Protein AF-A0A4Q6B9T1-F1 (afdb_monomer_lite)

pLDDT: mean 92.71, std 8.75, range [43.38, 98.69]

Structure (mmCIF, N/CA/C/O backbone):
data_AF-A0A4Q6B9T1-F1
#
_entry.id   AF-A0A4Q6B9T1-F1
#
loop_
_atom_site.group_PDB
_atom_site.id
_atom_site.type_symbol
_atom_site.label_atom_id
_atom_site.label_alt_id
_atom_site.label_comp_id
_atom_site.label_asym_id
_atom_site.label_entity_id
_atom_site.label_seq_id
_atom_site.pdbx_PDB_ins_code
_atom_site.Cartn_x
_atom_site.Cartn_y
_atom_site.Cartn_z
_atom_site.occupancy
_atom_site.B_iso_or_equiv
_atom_site.auth_seq_id
_atom_site.auth_comp_id
_atom_site.auth_asym_id
_atom_site.auth_atom_id
_atom_site.pdbx_PDB_model_num
ATOM 1 N N . MET A 1 1 ? -6.810 5.409 -13.707 1.00 95.19 1 MET A N 1
ATOM 2 C CA . MET A 1 1 ? -7.156 4.008 -13.389 1.00 95.19 1 MET A CA 1
ATOM 3 C C . MET A 1 1 ? -6.758 3.738 -11.951 1.00 95.19 1 MET A C 1
ATOM 5 O O . MET A 1 1 ? -5.733 4.261 -11.538 1.00 95.19 1 MET A O 1
ATOM 9 N N . ILE A 1 2 ? -7.561 2.986 -11.200 1.00 97.81 2 ILE A N 1
ATOM 10 C CA . ILE A 1 2 ? -7.230 2.556 -9.835 1.00 97.81 2 ILE A CA 1
ATOM 11 C C . ILE A 1 2 ? -7.223 1.029 -9.834 1.00 97.81 2 ILE A C 1
ATOM 13 O O . ILE A 1 2 ? -8.210 0.431 -10.259 1.00 97.81 2 ILE A O 1
ATOM 17 N N . LEU A 1 3 ? -6.132 0.432 -9.367 1.00 97.62 3 LEU A N 1
ATOM 18 C CA . LEU A 1 3 ? -6.015 -0.986 -9.058 1.00 97.62 3 LEU A CA 1
ATOM 19 C C . LEU A 1 3 ? -6.160 -1.158 -7.543 1.00 97.62 3 LEU A C 1
ATOM 21 O O . LEU A 1 3 ? -5.392 -0.583 -6.776 1.00 97.62 3 LEU A O 1
ATOM 25 N N . ILE A 1 4 ? -7.181 -1.897 -7.115 1.00 96.81 4 ILE A N 1
ATOM 26 C CA . ILE A 1 4 ? -7.399 -2.223 -5.702 1.00 96.81 4 ILE A CA 1
ATOM 27 C C . ILE A 1 4 ? -6.887 -3.641 -5.476 1.00 96.81 4 ILE A C 1
ATOM 29 O O . ILE A 1 4 ? -7.340 -4.576 -6.134 1.00 96.81 4 ILE A O 1
ATOM 33 N N . GLU A 1 5 ? -5.949 -3.782 -4.550 1.00 96.44 5 GLU A N 1
ATOM 34 C CA . GLU A 1 5 ? -5.175 -4.994 -4.306 1.00 96.44 5 GLU A CA 1
ATOM 35 C C . GLU A 1 5 ? -5.561 -5.548 -2.932 1.00 96.44 5 GLU A C 1
ATOM 37 O O . GLU A 1 5 ? -5.164 -5.015 -1.897 1.00 96.44 5 GLU A O 1
ATOM 42 N N . TYR A 1 6 ? -6.381 -6.599 -2.912 1.00 94.50 6 TYR A N 1
ATOM 43 C CA . TYR A 1 6 ? -6.726 -7.310 -1.681 1.00 94.50 6 TYR A CA 1
ATOM 44 C C . TYR A 1 6 ? -5.806 -8.514 -1.529 1.00 94.50 6 TYR A C 1
ATOM 46 O O . TYR A 1 6 ? -5.916 -9.469 -2.301 1.00 94.50 6 TYR A O 1
ATOM 54 N N . ASN A 1 7 ? -4.906 -8.477 -0.548 1.00 94.38 7 ASN A N 1
ATOM 55 C CA . ASN A 1 7 ? -3.970 -9.575 -0.353 1.00 94.38 7 ASN A CA 1
ATOM 56 C C . ASN A 1 7 ? -4.685 -10.856 0.094 1.00 94.38 7 ASN A C 1
ATOM 58 O O . ASN A 1 7 ? -5.571 -10.807 0.954 1.00 94.38 7 ASN A O 1
ATOM 62 N N . GLU A 1 8 ? -4.271 -11.986 -0.485 1.00 92.38 8 GLU A N 1
ATOM 63 C CA . GLU A 1 8 ? -4.737 -13.348 -0.168 1.00 92.38 8 GLU A CA 1
ATOM 64 C C . GLU A 1 8 ? -6.268 -13.502 -0.085 1.00 92.38 8 GLU A C 1
ATOM 66 O O . GLU A 1 8 ? -6.795 -14.355 0.636 1.00 92.38 8 GLU A O 1
ATOM 71 N N . LEU A 1 9 ? -7.005 -12.674 -0.832 1.00 90.25 9 LEU A N 1
ATOM 72 C CA . LEU A 1 9 ? -8.460 -12.703 -0.842 1.00 90.25 9 LEU A CA 1
ATOM 73 C C . LEU A 1 9 ? -8.948 -14.067 -1.340 1.00 90.25 9 LEU A C 1
ATOM 75 O O . LEU A 1 9 ? -8.735 -14.423 -2.493 1.00 90.25 9 LEU A O 1
ATOM 79 N N . CYS A 1 10 ? -9.653 -14.810 -0.488 1.00 89.94 10 CYS A N 1
ATOM 80 C CA . CYS A 1 10 ? -10.178 -16.132 -0.822 1.00 89.94 10 CYS A CA 1
ATOM 81 C C . CYS A 1 10 ? -11.480 -16.029 -1.650 1.00 89.94 10 CYS A C 1
ATOM 83 O O . CYS A 1 10 ? -12.522 -15.656 -1.089 1.00 89.94 10 CYS A O 1
ATOM 85 N N . PRO A 1 11 ? -11.492 -16.398 -2.952 1.00 89.56 11 PRO A N 1
ATOM 86 C CA . PRO A 1 11 ? -12.689 -16.253 -3.780 1.00 89.56 11 PRO A CA 1
ATOM 87 C C . PRO A 1 11 ? -13.906 -17.032 -3.247 1.00 89.56 11 PRO A C 1
ATOM 89 O O . PRO A 1 11 ? -14.972 -16.425 -3.144 1.00 89.56 11 PRO A O 1
ATOM 92 N N . PRO A 1 12 ? -13.791 -18.300 -2.790 1.00 92.38 12 PRO A N 1
ATOM 93 C CA . PRO A 1 12 ? -14.921 -19.017 -2.190 1.00 92.38 12 PRO A CA 1
ATOM 94 C C . PRO A 1 12 ? -15.568 -18.311 -0.987 1.00 92.38 12 PRO A C 1
ATOM 96 O O . PRO A 1 12 ? -16.794 -18.322 -0.854 1.00 92.38 12 PRO A O 1
ATOM 99 N N . LEU A 1 13 ? -14.776 -17.671 -0.114 1.00 92.38 13 LEU A N 1
ATOM 100 C CA . LEU A 1 13 ? -15.316 -16.909 1.020 1.00 92.38 13 LEU A CA 1
ATOM 101 C C . LEU A 1 13 ? -16.051 -15.654 0.550 1.00 92.38 13 LEU A C 1
ATOM 103 O O . LEU A 1 13 ? -17.137 -15.350 1.047 1.00 92.38 13 LEU A O 1
ATOM 107 N N . MET A 1 14 ? -15.495 -14.956 -0.441 1.00 92.69 14 MET A N 1
ATOM 108 C CA . MET A 1 14 ? -16.135 -13.790 -1.041 1.00 92.69 14 MET A CA 1
ATOM 109 C C . MET A 1 14 ? -17.486 -14.154 -1.675 1.00 92.69 14 MET A C 1
ATOM 111 O O . MET A 1 14 ? -18.477 -13.478 -1.396 1.00 92.69 14 MET A O 1
ATOM 115 N N . GLU A 1 15 ? -17.564 -15.241 -2.453 1.00 93.81 15 GLU A N 1
ATOM 116 C CA . GLU A 1 15 ? -18.831 -15.717 -3.034 1.00 93.81 15 GLU A CA 1
ATOM 117 C C . GLU A 1 15 ? -19.868 -16.018 -1.953 1.00 93.81 15 GLU A C 1
ATOM 119 O O . GLU A 1 15 ? -21.017 -15.579 -2.039 1.00 93.81 15 GLU A O 1
ATOM 124 N N . ARG A 1 16 ? -19.457 -16.726 -0.893 1.00 96.19 16 ARG A N 1
ATOM 125 C CA . ARG A 1 16 ? -20.333 -17.057 0.234 1.00 96.19 16 ARG A CA 1
ATOM 126 C C . ARG A 1 16 ? -20.896 -15.798 0.891 1.00 96.19 16 ARG A C 1
ATOM 128 O O . ARG A 1 16 ? -22.103 -15.719 1.116 1.00 96.19 16 ARG A O 1
ATOM 135 N N . PHE A 1 17 ? -20.058 -14.804 1.182 1.00 96.12 17 PHE A N 1
ATOM 136 C CA . PHE A 1 17 ? -20.502 -13.570 1.835 1.00 96.12 17 PHE A CA 1
ATOM 137 C C . PHE A 1 17 ? -21.333 -12.664 0.918 1.00 96.12 17 PHE A C 1
ATOM 139 O O . PHE A 1 17 ? -22.244 -11.981 1.396 1.00 96.12 17 PHE A O 1
ATOM 146 N N . ILE A 1 18 ? -21.088 -12.685 -0.395 1.00 97.00 18 ILE A N 1
ATOM 147 C CA . ILE A 1 18 ? -21.968 -12.054 -1.386 1.00 97.00 18 ILE A CA 1
ATOM 148 C C . ILE A 1 18 ? -23.341 -12.736 -1.375 1.00 97.00 18 ILE A C 1
ATOM 150 O O . ILE A 1 18 ? -24.362 -12.048 -1.263 1.00 97.00 18 ILE A O 1
ATOM 154 N N . ALA A 1 19 ? -23.381 -14.070 -1.445 1.00 97.25 19 ALA A N 1
ATOM 155 C CA . ALA A 1 19 ? -24.614 -14.858 -1.458 1.00 97.25 19 ALA A CA 1
ATOM 156 C C . ALA A 1 19 ? -25.456 -14.645 -0.189 1.00 97.25 19 ALA A C 1
ATOM 158 O O . ALA A 1 19 ? -26.670 -14.493 -0.284 1.00 97.25 19 ALA A O 1
ATOM 159 N N . GLN A 1 20 ? -24.808 -14.537 0.973 1.00 98.00 20 GLN A N 1
ATOM 160 C CA . GLN A 1 20 ? -25.446 -14.262 2.267 1.00 98.00 20 GLN A CA 1
ATOM 161 C C . GLN A 1 20 ? -25.877 -12.795 2.463 1.00 98.00 20 GLN A C 1
ATOM 163 O O . GLN A 1 20 ? -26.510 -12.469 3.463 1.00 98.00 20 GLN A O 1
ATOM 168 N N . GLY A 1 21 ? -25.544 -11.893 1.533 1.00 97.62 21 GLY A N 1
ATOM 169 C CA . GLY A 1 21 ? -25.930 -10.479 1.606 1.00 97.62 21 GLY A CA 1
ATOM 170 C C . GLY A 1 21 ? -25.043 -9.611 2.506 1.00 97.62 21 GLY A C 1
ATOM 171 O O . GLY A 1 21 ? -25.366 -8.448 2.733 1.00 97.62 21 GLY A O 1
ATOM 172 N N . HIS A 1 22 ? -23.907 -10.127 2.986 1.00 97.69 22 HIS A N 1
ATOM 173 C CA . HIS A 1 22 ? -22.973 -9.375 3.833 1.00 97.69 22 HIS A CA 1
ATOM 174 C C . HIS A 1 22 ? -22.119 -8.369 3.049 1.00 97.69 22 HIS A C 1
ATOM 176 O O . HIS A 1 22 ? -21.635 -7.397 3.624 1.00 97.69 22 HIS A O 1
ATOM 182 N N . LEU A 1 23 ? -21.953 -8.572 1.735 1.00 96.56 23 LEU A N 1
ATOM 183 C CA . LEU A 1 23 ? -21.127 -7.725 0.866 1.00 96.56 23 LEU A CA 1
ATOM 184 C C . LEU A 1 23 ? -21.938 -7.096 -0.289 1.00 96.56 23 LEU A C 1
ATOM 186 O O . LEU A 1 23 ? -21.657 -7.366 -1.460 1.00 96.56 23 LEU A O 1
ATOM 190 N N . PRO A 1 24 ? -22.934 -6.231 -0.008 1.00 96.94 24 PRO A N 1
ATOM 191 C CA . PRO A 1 24 ? -23.812 -5.670 -1.041 1.00 96.94 24 PRO A CA 1
ATOM 192 C C . PRO A 1 24 ? -23.060 -4.818 -2.078 1.00 96.94 24 PRO A C 1
ATOM 194 O O . PRO A 1 24 ? -23.413 -4.814 -3.255 1.00 96.94 24 PRO A O 1
ATOM 197 N N . ASN A 1 25 ? -21.981 -4.140 -1.672 1.00 97.00 25 ASN A N 1
ATOM 198 C CA . ASN A 1 25 ? -21.154 -3.361 -2.596 1.00 97.00 25 ASN A CA 1
ATOM 199 C C . ASN A 1 25 ? -20.339 -4.250 -3.545 1.00 97.00 25 ASN A C 1
ATOM 201 O O . ASN A 1 25 ? -20.263 -3.935 -4.729 1.00 97.00 25 ASN A O 1
ATOM 205 N N . PHE A 1 26 ? -19.785 -5.367 -3.061 1.00 95.62 26 PHE A N 1
ATOM 206 C CA . PHE A 1 26 ? -19.092 -6.328 -3.926 1.00 95.62 26 PHE A CA 1
ATOM 207 C C . PHE A 1 26 ? -20.061 -7.055 -4.853 1.00 95.62 26 PHE A C 1
ATOM 209 O O . PHE A 1 26 ? -19.724 -7.258 -6.012 1.00 95.62 26 PHE A O 1
ATOM 216 N N . ARG A 1 27 ? -21.275 -7.379 -4.383 1.00 97.44 27 ARG A N 1
ATOM 217 C CA . ARG A 1 27 ? -22.348 -7.902 -5.242 1.00 97.44 27 ARG A CA 1
ATOM 218 C C . ARG A 1 27 ? -22.591 -6.971 -6.429 1.00 97.44 27 ARG A C 1
ATOM 220 O O . ARG A 1 27 ? -22.437 -7.388 -7.571 1.00 97.44 27 ARG A O 1
ATOM 227 N N . ARG A 1 28 ? -22.880 -5.696 -6.144 1.00 97.69 28 ARG A N 1
ATOM 228 C CA . ARG A 1 28 ? -23.119 -4.681 -7.177 1.00 97.69 28 ARG A CA 1
ATOM 229 C C . ARG A 1 28 ? -21.917 -4.514 -8.103 1.00 97.69 28 ARG A C 1
ATOM 231 O O . ARG A 1 28 ? -22.093 -4.417 -9.310 1.00 97.69 28 ARG A O 1
ATOM 238 N N . PHE A 1 29 ? -20.704 -4.474 -7.548 1.00 95.12 29 PHE A N 1
ATOM 239 C CA . PHE A 1 29 ? -19.483 -4.341 -8.340 1.00 95.12 29 PHE A CA 1
ATOM 240 C C . PHE A 1 29 ? -19.305 -5.525 -9.296 1.00 95.12 29 PHE A C 1
ATOM 242 O O . PHE A 1 29 ? -19.087 -5.315 -10.485 1.00 95.12 29 PHE A O 1
ATOM 249 N N . ARG A 1 30 ? -19.479 -6.755 -8.804 1.00 94.50 30 ARG A N 1
ATOM 250 C CA . ARG A 1 30 ? -19.378 -7.989 -9.590 1.00 94.50 30 ARG A CA 1
ATOM 251 C C . ARG A 1 30 ? -20.403 -8.039 -10.722 1.00 94.50 30 ARG A C 1
ATOM 253 O O . ARG A 1 30 ? -20.033 -8.331 -11.849 1.00 94.50 30 ARG A O 1
ATOM 260 N N . GLU A 1 31 ? -21.666 -7.731 -10.432 1.00 96.31 31 GLU A N 1
ATOM 261 C CA . GLU A 1 31 ? -22.762 -7.733 -11.418 1.00 96.31 31 GLU A CA 1
ATOM 262 C C . GLU A 1 31 ? -22.546 -6.713 -12.551 1.00 96.31 31 GLU A C 1
ATOM 264 O O . GLU A 1 31 ? -23.120 -6.850 -13.628 1.00 96.31 31 GLU A O 1
ATOM 269 N N . GLN A 1 32 ? -21.706 -5.701 -12.318 1.00 97.44 32 GLN A N 1
ATOM 270 C CA . GLN A 1 32 ? -21.377 -4.639 -13.272 1.00 97.44 32 GLN A CA 1
ATOM 271 C C . GLN A 1 32 ? -19.977 -4.786 -13.887 1.00 97.44 32 GLN A C 1
ATOM 273 O O . GLN A 1 32 ? -19.531 -3.884 -14.595 1.00 97.44 32 GLN A O 1
ATOM 278 N N . SER A 1 33 ? -19.277 -5.890 -13.617 1.00 96.75 33 SER A N 1
ATOM 279 C CA . SER A 1 33 ? -17.884 -6.089 -14.020 1.00 96.75 33 SER A CA 1
ATOM 280 C C . SER A 1 33 ? -17.701 -7.349 -14.853 1.00 96.75 33 SER A C 1
ATOM 282 O O . SER A 1 33 ? -18.461 -8.310 -14.756 1.00 96.75 33 SER A O 1
ATOM 284 N N . GLN A 1 34 ? -16.628 -7.367 -15.638 1.00 97.00 34 GLN A N 1
ATOM 285 C CA . GLN A 1 34 ? -16.078 -8.622 -16.131 1.00 97.00 34 GLN A CA 1
ATOM 286 C C . GLN A 1 34 ? -15.318 -9.295 -14.989 1.00 97.00 34 GLN A C 1
ATOM 288 O O . GLN A 1 34 ? -14.528 -8.651 -14.298 1.00 97.00 34 GLN A O 1
ATOM 293 N N . VAL A 1 35 ? -15.585 -10.579 -14.781 1.00 93.50 35 VAL A N 1
ATOM 294 C CA . VAL A 1 35 ? -15.001 -11.362 -13.692 1.00 93.50 35 VAL A CA 1
ATOM 295 C C . VAL A 1 35 ? -14.170 -12.469 -14.307 1.00 93.50 35 VAL A C 1
ATOM 297 O O . VAL A 1 35 ? -14.671 -13.244 -15.119 1.00 93.50 35 VAL A O 1
ATOM 300 N N . TYR A 1 36 ? -12.911 -12.540 -13.897 1.00 92.88 36 TYR A N 1
ATOM 301 C CA . TYR A 1 36 ? -11.959 -13.524 -14.382 1.00 92.88 36 TYR A CA 1
ATOM 302 C C . TYR A 1 36 ? -11.378 -14.293 -13.202 1.00 92.88 36 TYR A C 1
ATOM 304 O O . TYR A 1 36 ? -11.184 -13.736 -12.122 1.00 92.88 36 TYR A O 1
ATOM 312 N N . VAL A 1 37 ? -11.101 -15.573 -13.428 1.00 88.69 37 VAL A N 1
ATOM 313 C CA . VAL A 1 37 ? -10.252 -16.378 -12.552 1.00 88.69 37 VAL A CA 1
ATOM 314 C C . VAL A 1 37 ? -8.912 -16.494 -13.255 1.00 88.69 37 VAL A C 1
ATOM 316 O O . VAL A 1 37 ? -8.852 -16.943 -14.398 1.00 88.69 37 VAL A O 1
ATOM 319 N N . THR A 1 38 ? -7.861 -16.042 -12.587 1.00 86.56 38 THR A N 1
ATOM 320 C CA . THR A 1 38 ? -6.485 -16.155 -13.063 1.00 86.56 38 THR A CA 1
ATOM 321 C C . THR A 1 38 ? -5.804 -17.325 -12.375 1.00 86.56 38 THR A C 1
ATOM 323 O O . THR A 1 38 ? -6.135 -17.672 -11.240 1.00 86.56 38 THR A O 1
ATOM 326 N N . GLU A 1 39 ? -4.832 -17.915 -13.053 1.00 83.88 39 GLU A N 1
ATOM 327 C CA . GLU A 1 39 ? -3.934 -18.897 -12.464 1.00 83.88 39 GLU A CA 1
ATOM 328 C C . GLU A 1 39 ? -2.604 -18.214 -12.144 1.00 83.88 39 GLU A C 1
ATOM 330 O O . GLU A 1 39 ? -2.061 -17.490 -12.975 1.00 83.88 39 GLU A O 1
ATOM 335 N N . ALA A 1 40 ? -2.099 -18.442 -10.935 1.00 81.88 40 ALA A N 1
ATOM 336 C CA . ALA A 1 40 ? -0.708 -18.170 -10.616 1.00 81.88 40 ALA A CA 1
ATOM 337 C C . ALA A 1 40 ? 0.139 -19.267 -11.273 1.00 81.88 40 ALA A C 1
ATOM 339 O O . ALA A 1 40 ? -0.097 -20.452 -11.023 1.00 81.88 40 ALA A O 1
ATOM 340 N N . ALA A 1 41 ? 1.088 -18.900 -12.134 1.00 85.50 41 ALA A N 1
ATOM 341 C CA . ALA A 1 41 ? 2.015 -19.870 -12.723 1.00 85.50 41 ALA A CA 1
ATOM 342 C C . ALA A 1 41 ? 2.936 -20.476 -11.648 1.00 85.50 41 ALA A C 1
ATOM 344 O O . ALA A 1 41 ? 3.427 -21.596 -11.793 1.00 85.50 41 ALA A O 1
ATOM 345 N N . GLU A 1 42 ? 3.110 -19.761 -10.536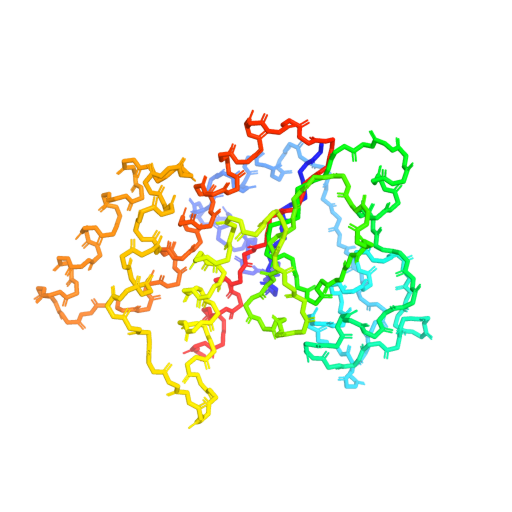 1.00 90.38 42 GLU A N 1
ATOM 346 C CA . GLU A 1 42 ? 3.870 -20.180 -9.374 1.00 90.38 42 GLU A CA 1
ATOM 347 C C . GLU A 1 42 ? 3.324 -21.487 -8.771 1.00 90.38 42 GLU A C 1
ATOM 349 O O . GLU A 1 42 ? 2.128 -21.806 -8.804 1.00 90.38 42 GLU A O 1
ATOM 354 N N . ARG A 1 43 ? 4.230 -22.285 -8.208 1.00 88.56 43 ARG A N 1
ATOM 355 C CA . ARG A 1 43 ? 3.946 -23.564 -7.545 1.00 88.56 43 ARG A CA 1
ATOM 356 C C . ARG A 1 43 ? 4.701 -23.608 -6.234 1.00 88.56 43 ARG A C 1
ATOM 358 O O . ARG A 1 43 ? 5.731 -22.957 -6.111 1.00 88.56 43 ARG A O 1
ATOM 365 N N . TYR A 1 44 ? 4.228 -24.411 -5.282 1.00 87.44 44 TYR A N 1
ATOM 366 C CA . TYR A 1 44 ? 4.992 -24.699 -4.067 1.00 87.44 44 TYR A CA 1
ATOM 367 C C . TYR A 1 44 ? 6.437 -25.115 -4.426 1.00 87.44 44 TYR A C 1
ATOM 369 O O . TYR A 1 44 ? 6.595 -25.980 -5.294 1.00 87.44 44 TYR A O 1
ATOM 377 N N . PRO A 1 45 ? 7.476 -24.537 -3.788 1.00 90.00 45 PRO A N 1
ATOM 378 C CA . PRO A 1 45 ? 7.437 -23.655 -2.612 1.00 90.00 45 PRO A CA 1
ATOM 379 C C . PRO A 1 45 ? 7.344 -22.141 -2.900 1.00 90.00 45 PRO A C 1
ATOM 381 O O . PRO A 1 45 ? 7.434 -21.361 -1.968 1.00 90.00 45 PRO A O 1
ATOM 384 N N . HIS A 1 46 ? 7.151 -21.715 -4.148 1.00 92.38 46 HIS A N 1
ATOM 385 C CA . HIS A 1 46 ? 7.147 -20.308 -4.585 1.00 92.38 46 HIS A CA 1
ATOM 386 C C . HIS A 1 46 ? 5.741 -19.687 -4.687 1.00 92.38 46 HIS A C 1
ATOM 388 O O . HIS A 1 46 ? 5.549 -18.661 -5.338 1.00 92.38 46 HIS A O 1
ATOM 394 N N . LEU A 1 47 ? 4.729 -20.319 -4.086 1.00 91.31 47 LEU A N 1
ATOM 395 C CA . LEU A 1 47 ? 3.347 -19.838 -4.120 1.00 91.31 47 LEU A CA 1
ATOM 396 C C . LEU A 1 47 ? 3.078 -18.908 -2.930 1.00 91.31 47 LEU A C 1
ATOM 398 O O . LEU A 1 47 ? 2.318 -19.255 -2.030 1.00 91.31 47 LEU A O 1
ATOM 402 N N . ASP A 1 48 ? 3.715 -17.738 -2.945 1.00 92.81 48 ASP A N 1
ATOM 403 C CA . ASP A 1 48 ? 3.618 -16.740 -1.879 1.00 92.81 48 ASP A CA 1
ATOM 404 C C . ASP A 1 48 ? 3.245 -15.348 -2.419 1.00 92.81 48 ASP A C 1
ATOM 406 O O . ASP A 1 48 ? 3.653 -14.972 -3.525 1.00 92.81 48 ASP A O 1
ATOM 410 N N . PRO A 1 49 ? 2.521 -14.523 -1.639 1.00 93.06 49 PRO A N 1
ATOM 411 C CA . PRO A 1 49 ? 2.036 -13.224 -2.104 1.00 93.06 49 PRO A CA 1
ATOM 412 C C . PRO A 1 49 ? 3.170 -12.257 -2.462 1.00 93.06 49 PRO A C 1
ATOM 414 O O . PRO A 1 49 ? 3.051 -11.499 -3.421 1.00 93.06 49 PRO A O 1
ATOM 417 N N . TRP A 1 50 ? 4.301 -12.293 -1.748 1.00 93.62 50 TRP A N 1
ATOM 418 C CA . TRP A 1 50 ? 5.447 -11.422 -2.045 1.00 93.62 50 TRP A CA 1
ATOM 419 C C . TRP A 1 50 ? 6.180 -11.784 -3.340 1.00 93.62 50 TRP A C 1
ATOM 421 O O . TRP A 1 50 ? 7.022 -11.000 -3.771 1.00 93.62 50 TRP A O 1
ATOM 431 N N . ILE A 1 51 ? 5.862 -12.937 -3.935 1.00 95.50 51 ILE A N 1
ATOM 4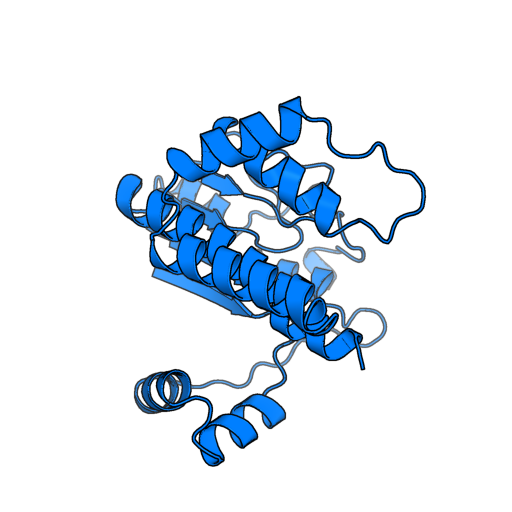32 C CA . ILE A 1 51 ? 6.299 -13.361 -5.267 1.00 95.50 51 ILE A CA 1
ATOM 433 C C . ILE A 1 51 ? 5.234 -12.934 -6.282 1.00 95.50 51 ILE A C 1
ATOM 435 O O . ILE A 1 51 ? 5.514 -12.166 -7.196 1.00 95.50 51 ILE A O 1
ATOM 439 N N . GLN A 1 52 ? 3.977 -13.323 -6.052 1.00 94.88 52 GLN A N 1
ATOM 440 C CA . GLN A 1 52 ? 2.864 -13.064 -6.972 1.00 94.88 52 GLN A CA 1
ATOM 441 C C . GLN A 1 52 ? 2.598 -11.573 -7.215 1.00 94.88 52 GLN A C 1
ATOM 443 O O . GLN A 1 52 ? 2.289 -11.178 -8.338 1.00 94.88 52 GLN A O 1
ATOM 448 N N . TRP A 1 53 ? 2.721 -10.717 -6.194 1.00 95.62 53 TRP A N 1
ATOM 449 C CA . TRP A 1 53 ? 2.555 -9.274 -6.390 1.00 95.62 53 TRP A CA 1
ATOM 450 C C . TRP A 1 53 ? 3.658 -8.688 -7.278 1.00 95.62 53 TRP A C 1
ATOM 452 O O . TRP A 1 53 ? 3.365 -7.819 -8.096 1.00 95.62 53 TRP A O 1
ATOM 462 N N . VAL A 1 54 ? 4.883 -9.228 -7.220 1.00 96.06 54 VAL A N 1
ATOM 463 C CA . VAL A 1 54 ? 5.960 -8.850 -8.148 1.00 96.06 54 VAL A CA 1
ATOM 464 C C . VAL A 1 54 ? 5.575 -9.236 -9.576 1.00 96.06 54 VAL A C 1
ATOM 466 O O . VAL A 1 54 ? 5.648 -8.380 -10.457 1.00 96.06 54 VAL A O 1
ATOM 469 N N . THR A 1 55 ? 5.079 -10.459 -9.800 1.00 95.69 55 THR A N 1
ATOM 470 C CA . THR A 1 55 ? 4.554 -10.914 -11.102 1.00 95.69 55 THR A CA 1
ATOM 471 C C . THR A 1 55 ? 3.474 -9.966 -11.632 1.00 95.69 55 THR A C 1
ATOM 473 O O . THR A 1 55 ? 3.554 -9.491 -12.767 1.00 95.69 55 THR A O 1
ATOM 476 N N . VAL A 1 56 ? 2.486 -9.615 -10.798 1.00 95.44 56 VAL A N 1
ATOM 477 C CA . VAL A 1 56 ? 1.374 -8.719 -11.168 1.00 95.44 56 VAL A CA 1
ATOM 478 C C . VAL A 1 56 ? 1.866 -7.323 -11.547 1.00 95.44 56 VAL A C 1
ATOM 480 O O . VAL A 1 56 ? 1.395 -6.744 -12.527 1.00 95.44 56 VAL A O 1
ATOM 483 N N . HIS A 1 57 ? 2.794 -6.755 -10.777 1.00 96.56 57 HIS A N 1
ATOM 484 C CA . HIS A 1 57 ? 3.250 -5.382 -10.987 1.00 96.56 57 HIS A CA 1
ATOM 485 C C . HIS A 1 57 ? 4.292 -5.263 -12.099 1.00 96.56 57 HIS A C 1
ATOM 487 O O . HIS A 1 57 ? 4.340 -4.223 -12.761 1.00 96.56 57 HIS A O 1
ATOM 493 N N . ALA A 1 58 ? 5.137 -6.281 -12.298 1.00 96.19 58 ALA A N 1
ATOM 494 C CA . ALA A 1 58 ? 6.210 -6.280 -13.299 1.00 96.19 58 ALA A CA 1
ATOM 495 C C . ALA A 1 58 ? 5.750 -6.836 -14.651 1.00 96.19 58 ALA A C 1
ATOM 497 O O . ALA A 1 58 ? 6.359 -6.537 -15.676 1.00 96.19 58 ALA A O 1
ATOM 498 N N . GLY A 1 59 ? 4.674 -7.629 -14.663 1.00 94.94 59 GLY A N 1
ATOM 499 C CA . GLY A 1 59 ? 4.145 -8.255 -15.872 1.00 94.94 59 GLY A CA 1
ATOM 500 C C . GLY A 1 59 ? 5.076 -9.316 -16.463 1.00 94.94 59 GLY A C 1
ATOM 501 O O . GLY A 1 59 ? 5.048 -9.537 -17.672 1.00 94.94 59 GLY A O 1
ATOM 502 N N . VAL A 1 60 ? 5.920 -9.933 -15.633 1.00 94.12 60 VAL A N 1
ATOM 503 C CA . VAL A 1 60 ? 6.828 -11.022 -16.014 1.00 94.12 60 VAL A CA 1
ATOM 504 C C . VAL A 1 60 ? 6.721 -12.156 -15.002 1.00 94.12 60 VAL A C 1
ATOM 506 O O . VAL A 1 60 ? 6.493 -11.893 -13.825 1.00 94.12 60 VAL A O 1
ATOM 509 N N . ASP A 1 61 ? 6.912 -13.391 -15.458 1.00 93.56 61 ASP A N 1
ATOM 510 C CA . ASP A 1 61 ? 6.814 -14.585 -14.613 1.00 93.56 61 ASP A CA 1
ATOM 511 C C . ASP A 1 61 ? 7.940 -14.665 -13.569 1.00 93.56 61 ASP A C 1
ATOM 513 O O . ASP A 1 61 ? 8.994 -14.027 -13.706 1.00 93.56 61 ASP A O 1
ATOM 517 N N . PHE A 1 62 ? 7.742 -15.519 -12.560 1.00 94.25 62 PHE A N 1
ATOM 518 C CA . PHE A 1 62 ? 8.728 -15.817 -11.518 1.00 94.25 62 PHE A CA 1
ATOM 519 C C . PHE A 1 62 ? 10.133 -16.095 -12.065 1.00 94.25 62 PHE A C 1
ATOM 521 O O . PHE A 1 62 ? 11.093 -15.480 -11.603 1.00 94.25 62 PHE A O 1
ATOM 528 N N . ASP A 1 63 ? 10.254 -16.926 -13.106 1.00 93.31 63 ASP A N 1
ATOM 529 C CA . ASP A 1 63 ? 11.540 -17.276 -13.729 1.00 93.31 63 ASP A CA 1
ATOM 530 C C . ASP A 1 63 ? 12.306 -16.053 -14.269 1.00 93.31 63 ASP A C 1
ATOM 532 O O . ASP A 1 63 ? 13.532 -16.078 -14.391 1.00 93.31 63 ASP A O 1
ATOM 536 N N . ALA A 1 64 ? 11.597 -14.967 -14.595 1.00 94.50 64 ALA A N 1
ATOM 537 C CA . ALA A 1 64 ? 12.191 -13.740 -15.107 1.00 94.50 64 ALA A CA 1
ATOM 538 C C . ALA A 1 64 ? 12.571 -12.752 -13.994 1.00 94.50 64 ALA A C 1
ATOM 540 O O . ALA A 1 64 ? 13.604 -12.083 -14.106 1.00 94.50 64 ALA A O 1
ATOM 541 N N . HIS A 1 65 ? 11.750 -12.613 -12.947 1.00 95.31 65 HIS A N 1
ATOM 542 C CA . HIS A 1 65 ? 12.019 -11.648 -11.876 1.00 95.31 65 HIS A CA 1
ATOM 543 C C . HIS A 1 65 ? 12.834 -12.227 -10.708 1.00 95.31 65 HIS A C 1
ATOM 545 O O . HIS A 1 65 ? 13.554 -11.473 -10.052 1.00 95.31 65 HIS A O 1
ATOM 551 N N . GLY A 1 66 ? 12.749 -13.537 -10.445 1.00 95.12 66 GLY A N 1
ATOM 552 C CA . GLY A 1 66 ? 13.572 -14.270 -9.472 1.00 95.12 66 GLY A CA 1
ATOM 553 C C . GLY A 1 66 ? 13.505 -13.751 -8.030 1.00 95.12 66 GLY A C 1
ATOM 554 O O . GLY A 1 66 ? 14.476 -13.874 -7.287 1.00 95.12 66 GLY A O 1
ATOM 555 N N . ILE A 1 67 ? 12.399 -13.108 -7.643 1.00 95.38 67 ILE A N 1
ATOM 556 C CA . ILE A 1 67 ? 12.198 -12.583 -6.284 1.00 95.38 67 ILE A CA 1
ATOM 557 C C . ILE A 1 67 ? 11.536 -13.676 -5.458 1.00 95.38 67 ILE A C 1
ATOM 559 O O . ILE A 1 67 ? 10.426 -14.083 -5.785 1.00 95.38 67 ILE A O 1
ATOM 563 N N . GLU A 1 68 ? 12.203 -14.129 -4.399 1.00 94.25 68 GLU A N 1
ATOM 564 C CA . GLU A 1 68 ? 11.760 -15.280 -3.602 1.00 94.25 68 GLU A CA 1
ATOM 565 C C . GLU A 1 68 ? 11.317 -14.901 -2.192 1.00 94.25 68 GLU A C 1
ATOM 567 O O . GLU A 1 68 ? 10.549 -15.638 -1.570 1.00 94.25 68 GLU A O 1
ATOM 572 N N . HIS A 1 69 ? 11.789 -13.770 -1.663 1.00 92.81 69 HIS A N 1
ATOM 573 C CA . HIS A 1 69 ? 11.513 -13.391 -0.283 1.00 92.81 69 HIS A CA 1
ATOM 574 C C . HIS A 1 69 ? 10.873 -12.012 -0.150 1.00 92.81 69 HIS A C 1
ATOM 576 O O . HIS A 1 69 ? 11.085 -11.084 -0.934 1.00 92.81 69 HIS A O 1
ATOM 582 N N . LEU A 1 70 ? 10.106 -11.865 0.926 1.00 89.25 70 LEU A N 1
ATOM 583 C CA . LEU A 1 70 ? 9.582 -10.583 1.365 1.00 89.25 70 LEU A CA 1
ATOM 584 C C . LEU A 1 70 ? 10.732 -9.578 1.557 1.00 89.25 70 LEU A C 1
ATOM 586 O O . LEU A 1 70 ? 11.823 -9.950 1.992 1.00 89.25 70 LEU A O 1
ATOM 590 N N . ASN A 1 71 ? 10.486 -8.298 1.257 1.00 90.00 71 ASN A N 1
ATOM 591 C CA . ASN A 1 71 ? 11.483 -7.216 1.313 1.00 90.00 71 ASN A CA 1
ATOM 592 C C . ASN A 1 71 ? 12.613 -7.311 0.259 1.00 90.00 71 ASN A C 1
ATOM 594 O O . ASN A 1 71 ? 13.611 -6.586 0.329 1.00 90.00 71 ASN A O 1
ATOM 598 N N . GLU A 1 72 ? 12.475 -8.163 -0.758 1.00 93.69 72 GLU A N 1
ATOM 599 C CA . GLU A 1 72 ? 13.442 -8.263 -1.858 1.00 93.69 72 GLU A CA 1
ATOM 600 C C . GLU A 1 72 ? 13.084 -7.453 -3.104 1.00 93.69 72 GLU A C 1
ATOM 602 O O . GLU A 1 72 ? 13.878 -7.431 -4.038 1.00 93.69 72 GLU A O 1
ATOM 607 N N . GLY A 1 73 ? 11.984 -6.692 -3.097 1.00 91.06 73 GLY A N 1
ATOM 608 C CA . GLY A 1 73 ? 11.573 -5.845 -4.229 1.00 91.06 73 GLY A CA 1
ATOM 609 C C . GLY A 1 73 ? 12.684 -4.948 -4.794 1.00 91.06 73 GLY A C 1
ATOM 610 O O . GLY A 1 73 ? 12.823 -4.804 -6.002 1.00 91.06 73 GLY A O 1
ATOM 611 N N . HIS A 1 74 ? 13.570 -4.430 -3.936 1.00 93.19 74 HIS A N 1
ATOM 612 C CA . HIS A 1 74 ? 14.758 -3.648 -4.321 1.00 93.19 74 HIS A CA 1
ATOM 613 C C . HIS A 1 74 ? 15.778 -4.393 -5.211 1.00 93.19 74 HIS A C 1
ATOM 615 O O . HIS A 1 74 ? 16.684 -3.765 -5.762 1.00 93.19 74 HIS A O 1
ATOM 621 N N . LYS A 1 75 ? 15.702 -5.726 -5.310 1.00 95.56 75 LYS A N 1
ATOM 622 C CA . LYS A 1 75 ? 16.571 -6.540 -6.171 1.00 95.56 75 LYS A CA 1
ATOM 623 C C . LYS A 1 75 ? 16.066 -6.609 -7.612 1.00 95.56 75 LYS A C 1
ATOM 625 O O . LYS A 1 75 ? 16.883 -6.908 -8.488 1.00 95.56 75 LYS A O 1
ATOM 630 N N . LEU A 1 76 ? 14.782 -6.317 -7.842 1.00 95.94 76 LEU A N 1
ATOM 631 C CA . LEU A 1 76 ? 14.140 -6.384 -9.151 1.00 95.94 76 LEU A CA 1
ATOM 632 C C . LEU A 1 76 ? 14.904 -5.541 -10.180 1.00 95.94 76 LEU A C 1
ATOM 634 O O . LEU A 1 76 ? 15.391 -4.450 -9.872 1.00 95.94 76 LEU A O 1
ATOM 638 N N . LYS A 1 77 ? 15.050 -6.069 -11.399 1.00 94.62 77 LYS A N 1
ATOM 639 C CA . LYS A 1 77 ? 15.747 -5.388 -12.507 1.00 94.62 77 LYS A CA 1
ATOM 640 C C . LYS A 1 77 ? 14.793 -4.849 -13.561 1.00 94.62 77 LYS A C 1
ATOM 642 O O . LYS A 1 77 ? 15.133 -3.910 -14.274 1.00 94.62 77 LYS A O 1
ATOM 647 N N . GLN A 1 78 ? 13.620 -5.456 -13.664 1.00 95.25 78 GLN A N 1
ATOM 648 C CA . GLN A 1 78 ? 12.538 -5.031 -14.527 1.00 95.25 78 GLN A CA 1
ATOM 649 C C . GLN A 1 78 ? 11.864 -3.786 -13.953 1.00 95.25 78 GLN A C 1
ATOM 651 O O . GLN A 1 78 ? 11.859 -3.559 -12.744 1.00 95.25 78 GLN A O 1
ATOM 656 N N . LYS A 1 79 ? 11.282 -2.983 -14.842 1.00 96.19 79 LYS A N 1
ATOM 657 C CA . LYS A 1 79 ? 10.436 -1.858 -14.452 1.00 96.19 79 LYS A CA 1
ATOM 658 C C . LYS A 1 79 ? 9.071 -2.374 -14.026 1.00 96.19 79 LYS A C 1
ATOM 660 O O . LYS A 1 79 ? 8.499 -3.222 -14.708 1.00 96.19 79 LYS A O 1
ATOM 665 N N . TYR A 1 80 ? 8.536 -1.819 -12.947 1.00 97.25 80 TYR A N 1
ATOM 666 C CA . TYR A 1 80 ? 7.139 -2.030 -12.612 1.00 97.25 80 TYR A CA 1
ATOM 667 C C . TYR A 1 80 ? 6.230 -1.172 -13.497 1.00 97.25 80 TYR A C 1
ATOM 669 O O . TYR A 1 80 ? 6.656 -0.191 -14.114 1.00 97.25 80 TYR A O 1
ATOM 677 N N . LEU A 1 81 ? 4.939 -1.510 -13.531 1.00 96.81 81 LEU A N 1
ATOM 678 C CA . LEU A 1 81 ? 3.926 -0.779 -14.296 1.00 96.81 81 LEU A CA 1
ATOM 679 C C . LEU A 1 81 ? 3.941 0.732 -14.009 1.00 96.81 81 LEU A C 1
ATOM 681 O O . LEU A 1 81 ? 3.764 1.544 -14.918 1.00 96.81 81 LEU A O 1
ATOM 685 N N . TRP A 1 82 ? 4.165 1.128 -12.755 1.00 97.81 82 TRP A N 1
ATOM 686 C CA . TRP A 1 82 ? 4.237 2.540 -12.381 1.00 97.81 82 TRP A CA 1
ATOM 687 C C . TRP A 1 82 ? 5.492 3.248 -12.899 1.00 97.81 82 TRP A C 1
ATOM 689 O O . TRP A 1 82 ? 5.399 4.429 -13.229 1.00 97.81 82 TRP A O 1
ATOM 699 N N . ASP A 1 83 ? 6.621 2.552 -13.039 1.00 97.94 83 ASP A N 1
ATOM 700 C CA . ASP A 1 83 ? 7.835 3.117 -13.638 1.00 97.94 83 ASP A CA 1
ATOM 701 C C . ASP A 1 83 ? 7.616 3.365 -15.135 1.00 97.94 83 ASP A C 1
ATOM 703 O O . ASP A 1 83 ? 7.873 4.460 -15.628 1.00 97.94 83 ASP A O 1
ATOM 707 N N . ILE A 1 84 ? 7.031 2.389 -15.841 1.00 97.75 84 ILE A N 1
ATOM 708 C CA . ILE A 1 84 ? 6.706 2.497 -17.274 1.00 97.75 84 ILE A CA 1
ATOM 709 C C . ILE A 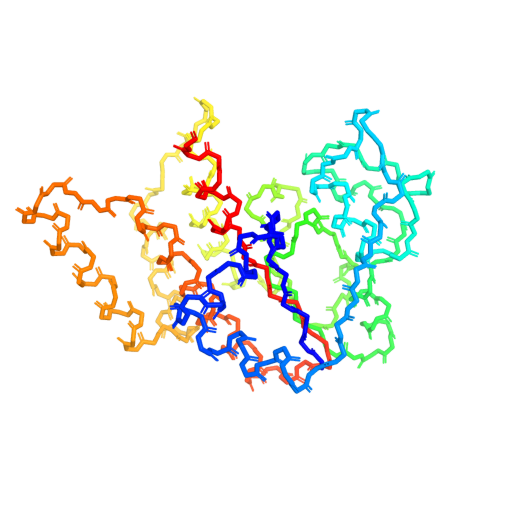1 84 ? 5.762 3.682 -17.533 1.00 97.75 84 ILE A C 1
ATOM 711 O O . ILE A 1 84 ? 5.948 4.456 -18.473 1.00 97.75 84 ILE A O 1
ATOM 715 N N . LEU A 1 85 ? 4.736 3.849 -16.694 1.00 97.81 85 LEU A N 1
ATOM 716 C CA . LEU A 1 85 ? 3.804 4.972 -16.806 1.00 97.81 85 LEU A CA 1
ATOM 717 C C . LEU A 1 85 ? 4.471 6.309 -16.466 1.00 97.81 85 LEU A C 1
ATOM 719 O O . LEU A 1 85 ? 4.213 7.310 -17.138 1.00 97.81 85 LEU A O 1
ATOM 723 N N . SER A 1 86 ? 5.339 6.325 -15.458 1.00 98.00 86 SER A N 1
ATOM 724 C CA . SER A 1 86 ? 6.115 7.506 -15.095 1.00 98.00 86 SER A CA 1
ATOM 725 C C . SER A 1 86 ? 7.038 7.958 -16.230 1.00 98.00 86 SER A C 1
ATOM 727 O O . SER A 1 86 ? 7.052 9.147 -16.550 1.00 98.00 86 SER A O 1
ATOM 729 N N . ASP A 1 87 ? 7.744 7.032 -16.888 1.00 98.00 87 ASP A N 1
ATOM 730 C CA . ASP A 1 87 ? 8.592 7.321 -18.057 1.00 98.00 87 ASP A CA 1
ATOM 731 C C . ASP A 1 87 ? 7.789 7.947 -19.205 1.00 98.00 87 ASP A C 1
ATOM 733 O O . ASP A 1 87 ? 8.257 8.854 -19.894 1.00 98.00 87 ASP A O 1
ATOM 737 N N . ALA A 1 88 ? 6.539 7.508 -19.379 1.00 97.69 88 ALA A N 1
ATOM 738 C CA . ALA A 1 88 ? 5.581 8.090 -20.317 1.00 97.69 88 ALA A CA 1
ATOM 739 C C . ALA A 1 88 ? 4.982 9.431 -19.831 1.00 97.69 88 ALA A C 1
ATOM 741 O O . ALA A 1 88 ? 3.990 9.918 -20.379 1.00 97.69 88 ALA A O 1
ATOM 742 N N . ASN A 1 89 ? 5.577 10.046 -18.803 1.00 97.12 89 ASN A N 1
ATOM 743 C CA . ASN A 1 89 ? 5.181 11.312 -18.193 1.00 97.12 89 ASN A CA 1
ATOM 744 C C . ASN A 1 89 ? 3.754 11.299 -17.612 1.00 97.12 89 ASN A C 1
ATOM 746 O O . ASN A 1 89 ? 3.070 12.328 -17.548 1.00 97.12 89 ASN A O 1
ATOM 750 N N . HIS A 1 90 ? 3.284 10.133 -17.168 1.00 97.88 90 HIS A N 1
ATOM 751 C CA . HIS A 1 90 ? 2.018 10.004 -16.462 1.00 97.88 90 HIS A CA 1
ATOM 752 C C . HIS A 1 90 ? 2.241 9.972 -14.945 1.00 97.88 90 HIS A C 1
ATOM 754 O O . HIS A 1 90 ? 3.001 9.139 -14.465 1.00 97.88 90 HIS A O 1
ATOM 760 N N . PRO A 1 91 ? 1.572 10.847 -14.166 1.00 97.88 91 PRO A N 1
ATOM 761 C CA . PRO A 1 91 ? 1.693 10.814 -12.716 1.00 97.88 91 PRO A CA 1
ATOM 762 C C . PRO A 1 91 ? 1.092 9.525 -12.149 1.00 97.88 91 PRO A C 1
ATOM 764 O O . PRO A 1 91 ? -0.013 9.131 -12.544 1.00 97.88 91 PRO A O 1
ATOM 767 N N . VAL A 1 92 ? 1.789 8.901 -11.205 1.00 98.62 92 VAL A N 1
ATOM 768 C CA . VAL A 1 92 ? 1.363 7.662 -10.540 1.00 98.62 92 VAL A CA 1
ATOM 769 C C . VAL A 1 92 ? 1.200 7.848 -9.034 1.00 98.62 92 VAL A C 1
ATOM 771 O O . VAL A 1 92 ? 1.785 8.745 -8.429 1.00 98.62 92 VAL A O 1
ATOM 774 N N . TRP A 1 93 ? 0.376 7.003 -8.420 1.00 98.62 93 TRP A N 1
ATOM 775 C CA . TRP A 1 93 ? 0.229 6.951 -6.967 1.00 98.62 93 TRP A CA 1
ATOM 776 C C . TRP A 1 93 ? 0.185 5.503 -6.487 1.00 98.62 93 TRP A C 1
ATOM 778 O O . TRP A 1 93 ? -0.844 4.842 -6.602 1.00 98.62 93 TRP A O 1
ATOM 788 N N . VAL A 1 94 ? 1.306 5.005 -5.978 1.00 98.62 94 VAL A N 1
ATOM 789 C CA . VAL A 1 94 ? 1.424 3.631 -5.472 1.00 98.62 94 VAL A CA 1
ATOM 790 C C . VAL A 1 94 ? 1.210 3.658 -3.965 1.00 98.62 94 VAL A C 1
ATOM 792 O O . VAL A 1 94 ? 1.997 4.274 -3.251 1.00 98.62 94 VAL A O 1
ATOM 795 N N . CYS A 1 95 ? 0.142 3.035 -3.466 1.00 98.44 95 CYS A N 1
ATOM 796 C CA . CYS A 1 95 ? -0.230 3.115 -2.053 1.00 98.44 95 CYS A CA 1
ATOM 797 C C . CYS A 1 95 ? -0.250 1.737 -1.391 1.00 98.44 95 CYS A C 1
ATOM 799 O O . CYS A 1 95 ? -1.266 1.040 -1.390 1.00 98.44 95 CYS A O 1
ATOM 801 N N . GLY A 1 96 ? 0.890 1.376 -0.804 1.00 96.62 96 GLY A N 1
ATOM 802 C CA . GLY A 1 96 ? 1.069 0.194 0.031 1.00 96.62 96 GLY A CA 1
ATOM 803 C C . GLY A 1 96 ? 1.297 -1.110 -0.727 1.00 96.62 96 GLY A C 1
ATOM 804 O O . GLY A 1 96 ? 1.285 -2.149 -0.077 1.00 96.62 96 GLY A O 1
ATOM 805 N N . SER A 1 97 ? 1.458 -1.083 -2.056 1.00 97.00 97 SER A N 1
ATOM 806 C CA . SER A 1 97 ? 1.717 -2.292 -2.853 1.00 97.00 97 SER A CA 1
ATOM 807 C C . SER A 1 97 ? 2.913 -3.072 -2.303 1.00 97.00 97 SER A C 1
ATOM 809 O O . SER A 1 97 ? 3.889 -2.479 -1.839 1.00 97.00 97 SER A O 1
ATOM 811 N N . MET A 1 98 ? 2.807 -4.401 -2.325 1.00 94.88 98 MET A N 1
ATOM 812 C CA . MET A 1 98 ? 3.785 -5.302 -1.715 1.00 94.88 98 MET A CA 1
ATOM 813 C C . MET A 1 98 ? 5.073 -5.400 -2.539 1.00 94.88 98 MET A C 1
ATOM 815 O O . MET A 1 98 ? 5.025 -5.461 -3.764 1.00 94.88 98 MET A O 1
ATOM 819 N N . SER A 1 99 ? 6.224 -5.464 -1.862 1.00 93.12 99 SER A N 1
ATOM 820 C CA . SER A 1 99 ? 7.545 -5.666 -2.478 1.00 93.12 99 SER A CA 1
ATOM 821 C C . SER A 1 99 ? 7.886 -4.605 -3.533 1.00 93.12 99 SER A C 1
ATOM 823 O O . SER A 1 99 ? 8.477 -4.898 -4.579 1.00 93.12 99 SER A O 1
ATOM 825 N N . VAL A 1 100 ? 7.527 -3.347 -3.266 1.00 93.81 100 VAL A N 1
ATOM 826 C CA . VAL A 1 100 ? 7.764 -2.255 -4.217 1.00 93.81 100 VAL A CA 1
ATOM 827 C C . VAL A 1 100 ? 9.247 -1.911 -4.363 1.00 93.81 100 VAL A C 1
ATOM 829 O O . VAL A 1 100 ? 10.049 -1.971 -3.431 1.00 93.81 100 VAL A O 1
ATOM 832 N N . THR A 1 101 ? 9.583 -1.454 -5.560 1.00 95.62 101 THR A N 1
ATOM 833 C CA . THR A 1 101 ? 10.740 -0.626 -5.886 1.00 95.62 101 THR A CA 1
ATOM 834 C C . THR A 1 101 ? 10.284 0.392 -6.929 1.00 95.62 101 THR A C 1
ATOM 836 O O . THR A 1 101 ? 9.173 0.275 -7.453 1.00 95.62 101 THR A O 1
ATOM 839 N N . TYR A 1 102 ? 11.072 1.427 -7.184 1.00 96.00 102 TYR A N 1
ATOM 840 C CA . TYR A 1 102 ? 10.726 2.439 -8.176 1.00 96.00 102 TYR A CA 1
ATOM 841 C C . TYR A 1 102 ? 11.968 3.195 -8.651 1.00 96.00 102 TYR A C 1
ATOM 843 O O . TYR A 1 102 ? 12.962 3.299 -7.925 1.00 96.00 102 TYR A O 1
ATOM 851 N N . ASP A 1 103 ? 11.902 3.752 -9.859 1.00 94.38 103 ASP A N 1
ATOM 852 C CA . ASP A 1 103 ? 12.947 4.629 -10.390 1.00 94.38 103 ASP A CA 1
ATOM 853 C C . ASP A 1 103 ? 13.018 5.938 -9.573 1.00 94.38 103 ASP A C 1
ATOM 855 O O . ASP A 1 103 ? 11.988 6.584 -9.377 1.00 94.38 103 ASP A O 1
ATOM 859 N N . PRO A 1 104 ? 14.196 6.402 -9.110 1.00 92.44 104 PRO A N 1
ATOM 860 C CA . PRO A 1 104 ? 14.313 7.661 -8.366 1.00 92.44 104 PRO A CA 1
ATOM 861 C C . PRO A 1 104 ? 13.695 8.889 -9.056 1.00 92.44 104 PRO A C 1
ATOM 863 O O . PRO A 1 104 ? 13.351 9.857 -8.380 1.00 92.44 104 PRO A O 1
ATOM 866 N N . SER A 1 105 ? 13.552 8.858 -10.384 1.00 94.62 105 SER A N 1
ATOM 867 C CA . SER A 1 105 ? 12.909 9.898 -11.192 1.00 94.62 105 SER A CA 1
ATOM 868 C C . SER A 1 105 ? 11.380 9.784 -11.279 1.00 94.62 105 SER A C 1
ATOM 870 O O . SER A 1 105 ? 10.759 10.521 -12.049 1.00 94.62 105 SER A O 1
ATOM 872 N N . ILE A 1 106 ? 10.756 8.898 -10.490 1.00 97.44 106 ILE A N 1
ATOM 873 C CA . ILE A 1 106 ? 9.320 8.632 -10.561 1.00 97.44 106 ILE A CA 1
ATOM 874 C C . ILE A 1 106 ? 8.477 9.905 -10.424 1.00 97.44 106 ILE A C 1
ATOM 876 O O . ILE A 1 106 ? 8.605 10.699 -9.488 1.00 97.44 106 ILE A O 1
ATOM 880 N N . ARG A 1 107 ? 7.562 10.093 -11.373 1.00 97.50 107 ARG A N 1
ATOM 881 C CA . ARG A 1 107 ? 6.601 11.186 -11.397 1.00 97.50 107 ARG A CA 1
ATOM 882 C C . ARG A 1 107 ? 5.374 10.787 -10.592 1.00 97.50 107 ARG A C 1
ATOM 884 O O . ARG A 1 107 ? 4.470 10.126 -11.097 1.00 97.50 107 ARG A O 1
ATOM 891 N N . GLY A 1 108 ? 5.297 11.262 -9.360 1.00 97.12 108 GLY A N 1
ATOM 892 C CA . GLY A 1 108 ? 4.143 11.048 -8.497 1.00 97.12 108 GLY A CA 1
ATOM 893 C C . GLY A 1 108 ? 4.580 10.670 -7.098 1.00 97.12 108 GLY A C 1
ATOM 894 O O . GLY A 1 108 ? 5.560 11.211 -6.591 1.00 97.12 108 GLY A O 1
ATOM 895 N N . ALA A 1 109 ? 3.841 9.762 -6.474 1.00 98.31 109 ALA A N 1
ATOM 896 C CA . ALA A 1 109 ? 4.117 9.349 -5.112 1.00 98.31 109 ALA A CA 1
ATOM 897 C C . ALA A 1 109 ? 4.069 7.819 -4.965 1.00 98.31 109 ALA A C 1
ATOM 899 O O . ALA A 1 109 ? 3.343 7.120 -5.677 1.00 98.31 109 ALA A O 1
ATOM 900 N N . VAL A 1 110 ? 4.872 7.305 -4.041 1.00 98.56 110 VAL A N 1
ATOM 901 C CA . VAL A 1 110 ? 4.992 5.892 -3.693 1.00 98.56 110 VAL A CA 1
ATOM 902 C C . VAL A 1 110 ? 5.071 5.783 -2.177 1.00 98.56 110 VAL A C 1
ATOM 904 O O . VAL A 1 110 ? 5.990 6.300 -1.541 1.00 98.56 110 VAL A O 1
ATOM 907 N N . LEU A 1 111 ? 4.103 5.085 -1.601 1.00 98.25 111 LEU A N 1
ATOM 908 C CA . LEU A 1 111 ? 4.108 4.612 -0.228 1.00 98.25 111 LEU A CA 1
ATOM 909 C C . LEU A 1 111 ? 4.364 3.097 -0.260 1.00 98.25 111 LEU A C 1
ATOM 911 O O . LEU A 1 111 ? 3.476 2.370 -0.706 1.00 98.25 111 LEU A O 1
ATOM 915 N N . PRO A 1 112 ? 5.534 2.610 0.185 1.00 96.81 112 PRO A N 1
ATOM 916 C CA . PRO A 1 112 ? 5.809 1.181 0.258 1.00 96.81 112 PRO A CA 1
ATOM 917 C C . PRO A 1 112 ? 4.911 0.448 1.251 1.00 96.81 112 PRO A C 1
ATOM 919 O O . PRO A 1 112 ? 4.388 1.046 2.197 1.00 96.81 112 PRO A O 1
ATOM 922 N N . ASP A 1 113 ? 4.768 -0.860 1.052 1.00 95.19 113 ASP A N 1
ATOM 923 C CA . ASP A 1 113 ? 4.192 -1.744 2.057 1.00 95.19 113 ASP A CA 1
ATOM 924 C C . ASP A 1 113 ? 5.039 -1.767 3.349 1.00 95.19 113 ASP A C 1
ATOM 926 O O . ASP A 1 113 ? 6.231 -1.443 3.334 1.00 95.19 113 ASP A O 1
ATOM 930 N N . PRO A 1 114 ? 4.460 -2.193 4.484 1.00 93.00 114 PRO A N 1
ATOM 931 C CA . PRO A 1 114 ? 5.142 -2.158 5.775 1.00 93.00 114 PRO A CA 1
ATOM 932 C C . PRO A 1 114 ? 6.389 -3.054 5.859 1.00 93.00 114 PRO A C 1
ATOM 934 O O . PRO A 1 114 ? 7.265 -2.787 6.684 1.00 93.00 114 PRO A O 1
ATOM 937 N N . TRP A 1 115 ? 6.487 -4.109 5.048 1.00 93.44 115 TRP A N 1
ATOM 938 C CA . TRP A 1 115 ? 7.588 -5.077 5.079 1.00 93.44 115 TRP A CA 1
ATOM 939 C C . TRP A 1 115 ? 8.787 -4.653 4.233 1.00 93.44 115 TRP A C 1
ATOM 941 O O . TRP A 1 115 ? 9.895 -5.142 4.456 1.00 93.44 115 TRP A O 1
ATOM 951 N N . THR A 1 116 ? 8.605 -3.703 3.321 1.00 92.75 116 THR A N 1
ATOM 952 C CA . THR A 1 116 ? 9.696 -3.101 2.559 1.00 92.75 116 THR A CA 1
ATOM 953 C C . THR A 1 116 ? 10.533 -2.175 3.455 1.00 92.75 116 THR A C 1
ATOM 955 O O . THR A 1 116 ? 10.100 -1.101 3.849 1.00 92.75 116 THR A O 1
ATOM 958 N N . THR A 1 117 ? 11.766 -2.558 3.798 1.00 91.00 117 THR A N 1
ATOM 959 C CA . THR A 1 117 ? 12.659 -1.773 4.679 1.00 91.00 117 THR A CA 1
ATOM 960 C C . THR A 1 117 ? 13.785 -1.054 3.943 1.00 91.00 117 THR A C 1
ATOM 962 O O . THR A 1 117 ? 14.437 -0.187 4.522 1.00 91.00 117 THR A O 1
ATOM 965 N N . LYS A 1 118 ? 14.032 -1.405 2.675 1.00 92.81 118 LYS A N 1
ATOM 966 C CA . LYS A 1 118 ? 15.141 -0.851 1.875 1.00 92.81 118 LYS A CA 1
ATOM 967 C C . LYS A 1 118 ? 14.717 0.205 0.856 1.00 92.81 118 LYS A C 1
ATOM 969 O O . LYS A 1 118 ? 15.564 0.722 0.136 1.00 92.81 118 LYS A O 1
ATOM 974 N N . VAL A 1 119 ? 13.426 0.519 0.792 1.00 94.25 119 VAL A N 1
ATOM 975 C CA . VAL A 1 119 ? 12.868 1.536 -0.102 1.00 94.25 119 VAL A CA 1
ATOM 976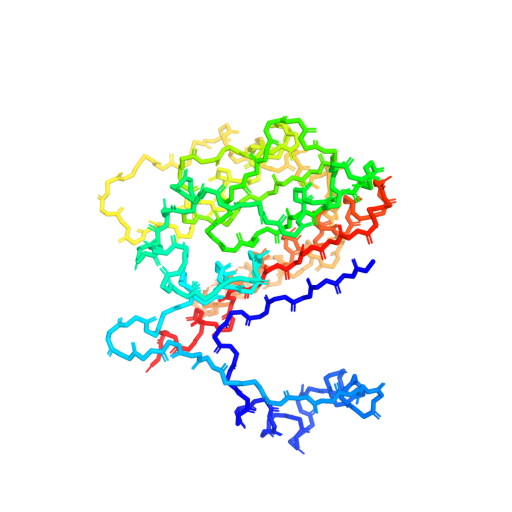 C C . VAL A 1 119 ? 12.152 2.568 0.758 1.00 94.25 119 VAL A C 1
ATOM 978 O O . VAL A 1 119 ? 11.312 2.223 1.587 1.00 94.25 119 VAL A O 1
ATOM 981 N N . ALA A 1 120 ? 12.530 3.833 0.602 1.00 94.44 120 ALA A N 1
ATOM 982 C CA . ALA A 1 120 ? 11.879 4.939 1.290 1.00 94.44 120 ALA A CA 1
ATOM 983 C C . ALA A 1 120 ? 10.586 5.332 0.557 1.00 94.44 120 ALA A C 1
ATOM 985 O O . ALA A 1 120 ? 10.483 5.113 -0.646 1.00 94.44 120 ALA A O 1
ATOM 986 N N . PRO A 1 121 ? 9.601 5.934 1.238 1.00 97.44 121 PRO A N 1
ATOM 987 C CA . PRO A 1 121 ? 8.474 6.536 0.548 1.00 97.44 121 PRO A CA 1
ATOM 988 C C . PRO A 1 121 ? 8.883 7.836 -0.161 1.00 97.44 121 PRO A C 1
ATOM 990 O O . PRO A 1 121 ? 9.767 8.562 0.303 1.00 97.44 121 PRO A O 1
ATOM 993 N N . THR A 1 122 ? 8.188 8.162 -1.249 1.00 97.62 122 THR A N 1
ATOM 994 C CA . THR A 1 122 ? 8.310 9.442 -1.959 1.00 97.62 122 THR A CA 1
ATOM 995 C C . THR A 1 122 ? 6.927 10.056 -2.198 1.00 97.62 122 THR A C 1
ATOM 997 O O . THR A 1 122 ? 6.016 9.334 -2.590 1.00 97.62 122 THR A O 1
ATOM 1000 N N . PRO A 1 123 ? 6.712 11.361 -1.970 1.00 97.38 123 PRO A N 1
ATOM 1001 C CA . PRO A 1 123 ? 7.646 12.308 -1.363 1.00 97.38 123 PRO A CA 1
ATOM 1002 C C . PRO A 1 123 ? 7.959 11.972 0.105 1.00 97.38 123 PRO A C 1
ATOM 1004 O O . PRO A 1 123 ? 7.221 11.250 0.776 1.00 97.38 123 PRO A O 1
ATOM 1007 N N . SER A 1 124 ? 9.051 12.535 0.628 1.00 97.06 124 SER A N 1
ATOM 1008 C CA . SER A 1 124 ? 9.519 12.285 2.002 1.00 97.06 124 SER A CA 1
ATOM 1009 C C . SER A 1 124 ? 8.517 12.701 3.088 1.00 97.06 124 SER A C 1
ATOM 1011 O O . SER A 1 124 ? 8.610 12.223 4.218 1.00 97.06 124 SER A O 1
ATOM 1013 N N . GLU A 1 125 ? 7.5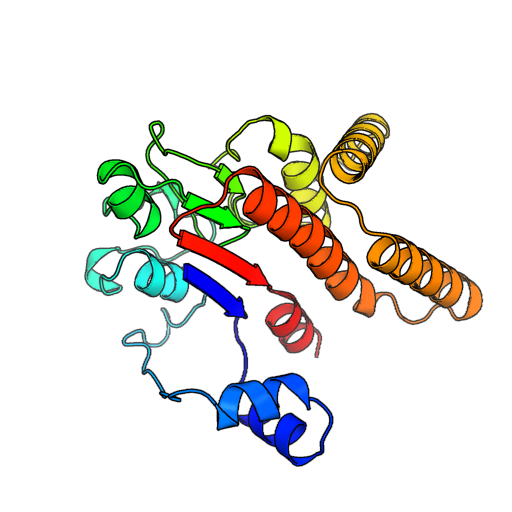18 13.529 2.759 1.00 97.38 125 GLU A N 1
ATOM 1014 C CA . GLU A 1 125 ? 6.416 13.872 3.668 1.00 97.38 125 GLU A CA 1
ATOM 1015 C C . GLU A 1 125 ? 5.566 12.661 4.082 1.00 97.38 125 GLU A C 1
ATOM 1017 O O . GLU A 1 125 ? 4.933 12.715 5.130 1.00 97.38 125 GLU A O 1
ATOM 1022 N N . LEU A 1 126 ? 5.597 11.551 3.332 1.00 98.19 126 LEU A N 1
ATOM 1023 C CA . LEU A 1 12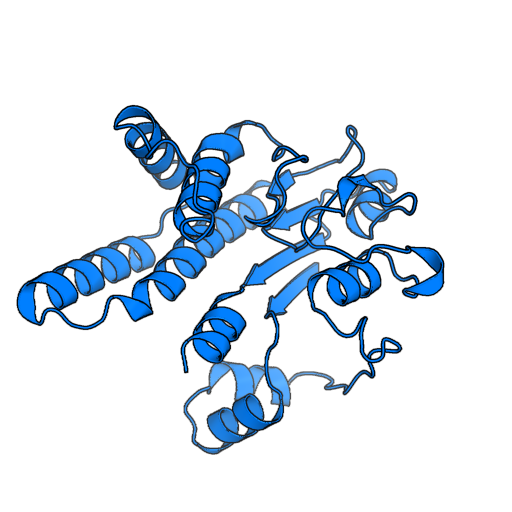6 ? 4.949 10.282 3.692 1.00 98.19 126 LEU A CA 1
ATOM 1024 C C . LEU A 1 126 ? 5.679 9.514 4.808 1.00 98.19 126 LEU A C 1
ATOM 1026 O O . LEU A 1 126 ? 5.105 8.596 5.400 1.00 98.19 126 LEU A O 1
ATOM 1030 N N . ALA A 1 127 ? 6.932 9.866 5.118 1.00 97.81 127 ALA A N 1
ATOM 1031 C CA . ALA A 1 127 ? 7.767 9.127 6.064 1.00 97.81 127 ALA A CA 1
ATOM 1032 C C . ALA A 1 127 ? 7.156 8.963 7.473 1.00 97.81 127 ALA A C 1
ATOM 1034 O O . ALA A 1 127 ? 7.269 7.863 8.018 1.00 97.81 127 ALA A O 1
ATOM 1035 N N . PRO A 1 128 ? 6.474 9.962 8.077 1.00 97.75 128 PRO A N 1
ATOM 1036 C CA . PRO A 1 128 ? 5.820 9.784 9.374 1.00 97.75 128 PRO A CA 1
ATOM 1037 C C . PRO A 1 128 ? 4.728 8.711 9.357 1.00 97.75 128 PRO A C 1
ATOM 1039 O O . PRO A 1 128 ? 4.636 7.916 10.292 1.00 97.75 128 PRO A O 1
ATOM 1042 N N . PHE A 1 129 ? 3.923 8.664 8.290 1.00 97.88 129 PHE A N 1
ATOM 1043 C CA . PHE A 1 129 ? 2.913 7.623 8.111 1.00 97.88 129 PHE A CA 1
ATOM 1044 C C . PHE A 1 129 ? 3.568 6.262 7.940 1.00 97.88 129 PHE A C 1
ATOM 1046 O O . PHE A 1 129 ? 3.275 5.334 8.688 1.00 97.88 129 PHE A O 1
ATOM 1053 N N . PHE A 1 130 ? 4.511 6.171 7.005 1.00 96.75 130 PHE A N 1
ATOM 1054 C CA . PHE A 1 130 ? 5.208 4.932 6.701 1.00 96.75 130 PHE A CA 1
ATOM 1055 C C . PHE A 1 130 ? 5.896 4.332 7.933 1.00 96.75 130 PHE A C 1
ATOM 1057 O O . PHE A 1 130 ? 5.682 3.165 8.249 1.00 96.75 130 PHE A O 1
ATOM 1064 N N . LYS A 1 131 ? 6.638 5.147 8.696 1.00 95.00 131 LYS A N 1
ATOM 1065 C CA . LYS A 1 131 ? 7.295 4.721 9.939 1.00 95.00 131 LYS A CA 1
ATOM 1066 C C . LYS A 1 131 ? 6.286 4.217 10.968 1.00 95.00 131 LYS A C 1
ATOM 1068 O O . LYS A 1 131 ? 6.522 3.182 11.586 1.00 95.00 131 LYS A O 1
ATOM 1073 N N . PHE A 1 132 ? 5.174 4.930 11.159 1.00 94.44 132 PHE A N 1
ATOM 1074 C CA . PHE A 1 132 ? 4.126 4.511 12.087 1.00 94.44 132 PHE A CA 1
ATOM 1075 C C . PHE A 1 132 ? 3.562 3.139 11.701 1.00 94.44 132 PHE A C 1
ATOM 1077 O O . PHE A 1 132 ? 3.536 2.232 12.532 1.00 94.44 132 PHE A O 1
ATOM 1084 N N . VAL A 1 133 ? 3.166 2.967 10.438 1.00 93.56 133 VAL A N 1
ATOM 1085 C CA . VAL A 1 133 ? 2.591 1.710 9.947 1.00 93.56 133 VAL A CA 1
ATOM 1086 C C . VAL A 1 133 ? 3.599 0.567 10.034 1.00 93.56 133 VAL A C 1
ATOM 1088 O O . VAL A 1 133 ? 3.293 -0.475 10.608 1.00 93.56 133 VAL A O 1
ATOM 1091 N N . GLN A 1 134 ? 4.816 0.772 9.531 1.00 91.50 134 GLN A N 1
ATOM 1092 C CA . GLN A 1 134 ? 5.879 -0.229 9.548 1.00 91.50 134 GLN A CA 1
ATOM 1093 C C . GLN A 1 134 ? 6.173 -0.739 10.963 1.00 91.50 134 GLN A C 1
ATOM 1095 O O . GLN A 1 134 ? 6.341 -1.942 11.158 1.00 91.50 134 GLN A O 1
ATOM 1100 N N . GLN A 1 135 ? 6.210 0.147 11.963 1.00 89.25 135 GLN A N 1
ATOM 1101 C CA . GLN A 1 135 ? 6.467 -0.257 13.346 1.00 89.25 135 GLN A CA 1
ATOM 1102 C C . GLN A 1 135 ? 5.305 -1.046 13.959 1.00 89.25 135 GLN A C 1
ATOM 1104 O O . GLN A 1 135 ? 5.577 -2.011 14.657 1.00 89.25 135 GLN A O 1
ATOM 1109 N N . ASN A 1 136 ? 4.049 -0.693 13.658 1.00 86.50 136 ASN A N 1
ATOM 1110 C CA . ASN A 1 136 ? 2.866 -1.392 14.187 1.00 86.50 136 ASN A CA 1
ATOM 1111 C C . ASN A 1 136 ? 2.574 -2.727 13.470 1.00 86.50 136 ASN A C 1
ATOM 1113 O O . ASN A 1 136 ? 1.934 -3.602 14.041 1.00 86.50 136 ASN A O 1
ATOM 1117 N N . VAL A 1 137 ? 3.004 -2.899 12.214 1.00 84.88 137 VAL A N 1
ATOM 1118 C CA . VAL A 1 137 ? 2.782 -4.146 11.453 1.00 84.88 137 VAL A CA 1
ATOM 1119 C C . VAL A 1 137 ? 3.899 -5.160 11.693 1.00 84.88 137 VAL A C 1
ATOM 1121 O O . VAL A 1 137 ? 3.643 -6.356 11.807 1.00 84.88 137 VAL A O 1
ATOM 1124 N N . LEU A 1 138 ? 5.144 -4.699 11.808 1.00 76.75 138 LEU A N 1
ATOM 1125 C CA . LEU A 1 138 ? 6.297 -5.572 12.025 1.00 76.75 138 LEU A CA 1
ATOM 1126 C C . LEU A 1 138 ? 6.530 -5.934 13.508 1.00 76.75 138 LEU A C 1
ATOM 1128 O O . LEU A 1 138 ? 7.604 -6.450 13.823 1.00 76.75 138 LEU A O 1
ATOM 1132 N N . GLU A 1 139 ? 5.576 -5.683 14.414 1.00 55.78 139 GLU A N 1
ATOM 1133 C CA . GLU A 1 139 ? 5.694 -5.950 15.866 1.00 55.78 139 GLU A CA 1
ATOM 1134 C C . GLU A 1 139 ? 6.065 -7.409 16.209 1.00 55.78 139 GLU A C 1
ATOM 1136 O O . GLU A 1 139 ? 6.526 -7.683 17.312 1.00 55.78 139 GLU A O 1
ATOM 1141 N N . TYR A 1 140 ? 5.961 -8.340 15.257 1.00 49.19 140 TYR A N 1
ATOM 1142 C CA . TYR A 1 140 ? 6.331 -9.752 15.413 1.00 49.19 140 TYR A CA 1
ATOM 1143 C C . TYR A 1 140 ? 7.814 -10.079 15.132 1.00 49.19 140 TYR A C 1
ATOM 1145 O O . TYR A 1 140 ? 8.190 -11.249 15.126 1.00 49.19 140 TYR A O 1
ATOM 1153 N N . SER A 1 141 ? 8.670 -9.077 14.898 1.00 49.66 141 SER A N 1
ATOM 1154 C CA . SER A 1 141 ? 10.120 -9.266 14.700 1.00 49.66 141 SER A CA 1
ATOM 1155 C C . SER A 1 141 ? 10.905 -8.745 15.914 1.00 49.66 141 SER A C 1
ATOM 1157 O O . SER A 1 141 ? 10.855 -7.559 16.222 1.00 49.66 141 SER A O 1
ATOM 1159 N N . ASN A 1 142 ? 11.599 -9.654 16.612 1.00 43.38 142 ASN A N 1
ATOM 1160 C CA . ASN A 1 142 ? 12.047 -9.578 18.019 1.00 43.38 142 ASN A CA 1
ATOM 1161 C C . ASN A 1 142 ? 12.949 -8.398 18.467 1.00 43.38 142 ASN A C 1
ATOM 1163 O O . ASN A 1 142 ? 13.228 -8.305 19.658 1.00 43.38 142 ASN A O 1
ATOM 1167 N N . ASP A 1 143 ? 13.365 -7.476 17.594 1.00 51.12 143 ASP A N 1
ATOM 1168 C CA . ASP A 1 143 ? 14.389 -6.461 17.908 1.00 51.12 143 ASP A CA 1
ATOM 1169 C C . ASP A 1 143 ? 13.961 -5.031 17.534 1.00 51.12 143 ASP A C 1
ATOM 1171 O O . ASP A 1 143 ? 14.464 -4.470 16.554 1.00 51.12 143 ASP A O 1
ATOM 1175 N N . LYS A 1 144 ? 13.028 -4.395 18.270 1.00 59.72 144 LYS A N 1
ATOM 1176 C CA . LYS A 1 144 ? 12.586 -3.028 17.911 1.00 59.72 144 LYS A CA 1
ATOM 1177 C C . LYS A 1 144 ? 12.529 -1.994 19.026 1.00 59.72 144 LYS A C 1
ATOM 1179 O O . LYS A 1 144 ? 12.092 -2.236 20.147 1.00 59.72 144 LYS A O 1
ATOM 1184 N N . ILE A 1 145 ? 12.940 -0.788 18.622 1.00 66.31 145 ILE A N 1
ATOM 1185 C CA . ILE A 1 145 ? 12.816 0.472 19.353 1.00 66.31 145 ILE A CA 1
ATOM 1186 C C . ILE A 1 145 ? 11.354 0.932 19.239 1.00 66.31 145 ILE A C 1
ATOM 1188 O O . ILE A 1 145 ? 10.889 1.165 18.120 1.00 66.31 145 ILE A O 1
ATOM 1192 N N . PRO A 1 146 ? 10.624 1.088 20.354 1.00 80.06 146 PRO A N 1
ATOM 1193 C CA . PRO A 1 146 ? 9.238 1.540 20.323 1.00 80.06 146 PRO A CA 1
ATOM 1194 C C . PRO A 1 146 ? 9.119 2.953 19.737 1.00 80.06 146 PRO A C 1
ATOM 1196 O O . PRO A 1 146 ? 10.018 3.784 19.892 1.00 80.06 146 PRO A O 1
ATOM 1199 N N . LEU A 1 147 ? 7.979 3.242 19.099 1.00 87.44 147 LEU A N 1
ATOM 1200 C CA . LEU A 1 147 ? 7.668 4.585 18.601 1.00 87.44 147 LEU A CA 1
ATOM 1201 C C . LEU A 1 147 ? 7.771 5.616 19.736 1.00 87.44 147 LEU A C 1
ATOM 1203 O O . LEU A 1 147 ? 7.147 5.477 20.791 1.00 87.44 147 LEU A O 1
ATOM 1207 N N . SER A 1 148 ? 8.544 6.676 19.505 1.00 92.69 148 SER A N 1
ATOM 1208 C CA . SER A 1 148 ? 8.696 7.775 20.458 1.00 92.69 148 SER A CA 1
ATOM 1209 C C . SER A 1 148 ? 7.460 8.681 20.460 1.00 92.69 148 SER A C 1
ATOM 1211 O O . SER A 1 148 ? 6.696 8.727 19.495 1.00 92.69 148 SER A O 1
ATOM 1213 N N . LYS A 1 149 ? 7.278 9.492 21.513 1.00 94.56 149 LYS A N 1
ATOM 1214 C CA . LYS A 1 149 ? 6.210 10.516 21.546 1.00 94.56 149 LYS A CA 1
ATOM 1215 C C . LYS A 1 149 ? 6.283 11.477 20.352 1.00 94.56 149 LYS A C 1
ATOM 1217 O O . LYS A 1 149 ? 5.246 11.942 19.884 1.00 94.56 149 LYS A O 1
ATOM 1222 N N . LEU A 1 150 ? 7.494 11.758 19.865 1.00 95.75 150 LEU A N 1
ATOM 1223 C CA . LEU A 1 150 ? 7.709 12.585 18.681 1.00 95.75 150 LEU A CA 1
ATOM 1224 C C . LEU A 1 150 ? 7.175 11.898 17.419 1.00 95.75 150 LEU A C 1
ATOM 1226 O O . LEU A 1 150 ? 6.503 12.554 16.630 1.00 95.75 150 LEU A O 1
ATOM 1230 N N . ASP A 1 151 ? 7.398 10.592 17.265 1.00 95.75 151 ASP A N 1
ATOM 1231 C CA . ASP A 1 151 ? 6.889 9.830 16.117 1.00 95.75 151 ASP A CA 1
ATOM 1232 C C . ASP A 1 151 ? 5.357 9.841 16.072 1.00 95.75 151 ASP A C 1
ATOM 1234 O O . ASP A 1 151 ? 4.765 10.097 15.026 1.00 95.75 151 ASP A O 1
ATOM 1238 N N . TYR A 1 152 ? 4.703 9.654 17.224 1.00 95.56 152 TYR A N 1
ATOM 1239 C CA . TYR A 1 152 ? 3.247 9.783 17.329 1.00 95.56 152 TYR A CA 1
ATOM 1240 C C . TYR A 1 152 ? 2.766 11.193 16.965 1.00 95.56 152 TYR A C 1
ATOM 1242 O O . TYR A 1 152 ? 1.794 11.338 16.225 1.00 95.56 152 TYR A O 1
ATOM 1250 N N . ALA A 1 153 ? 3.442 12.240 17.450 1.00 97.62 153 ALA A N 1
ATOM 1251 C CA . ALA A 1 153 ? 3.084 13.619 17.124 1.00 97.62 153 ALA A CA 1
ATOM 1252 C C . ALA A 1 153 ? 3.241 13.912 15.622 1.00 97.62 153 ALA A C 1
ATOM 1254 O O . ALA A 1 153 ? 2.365 14.538 15.024 1.00 97.62 153 ALA A O 1
ATOM 1255 N N . GLN A 1 154 ? 4.318 13.426 15.000 1.00 98.00 154 GLN A N 1
ATOM 1256 C CA . GLN A 1 154 ? 4.555 13.558 13.562 1.00 98.00 154 GLN A CA 1
ATOM 1257 C C . GLN A 1 154 ? 3.503 12.803 12.745 1.00 98.00 154 GLN A C 1
ATOM 1259 O O . GLN A 1 154 ? 2.980 13.358 11.781 1.00 98.00 154 GLN A O 1
ATOM 1264 N N . PHE A 1 155 ? 3.140 11.584 13.152 1.00 97.88 155 PHE A N 1
ATOM 1265 C CA . PHE A 1 155 ? 2.070 10.809 12.528 1.00 97.88 155 PHE A CA 1
ATOM 1266 C C . PHE A 1 155 ? 0.716 11.531 12.602 1.00 97.88 155 PHE A C 1
ATOM 1268 O O . PHE A 1 155 ? 0.052 11.709 11.582 1.00 97.88 155 PHE A O 1
ATOM 1275 N N . VAL A 1 156 ? 0.319 12.011 13.785 1.00 97.38 156 VAL A N 1
ATOM 1276 C CA . VAL A 1 156 ? -0.947 12.744 13.964 1.00 97.38 156 VAL A CA 1
ATOM 1277 C C . VAL A 1 156 ? -0.955 14.026 13.130 1.00 97.38 156 VAL A C 1
ATOM 1279 O O . VAL A 1 156 ? -1.933 14.309 12.438 1.00 97.38 156 VAL A O 1
ATOM 1282 N N . ALA A 1 157 ? 0.145 14.783 13.146 1.00 98.12 157 ALA A N 1
ATOM 1283 C CA . ALA A 1 157 ? 0.279 16.002 12.358 1.00 98.12 157 ALA A CA 1
ATOM 1284 C C . ALA A 1 157 ? 0.270 15.728 10.844 1.00 98.12 157 ALA A C 1
ATOM 1286 O O . ALA A 1 157 ? -0.237 16.549 10.078 1.00 98.12 157 ALA A O 1
ATOM 1287 N N . PHE A 1 158 ? 0.814 14.590 10.405 1.00 98.50 158 PHE A N 1
ATOM 1288 C CA . PHE A 1 158 ? 0.712 14.132 9.024 1.00 98.50 158 PHE A CA 1
ATOM 1289 C C . PHE A 1 158 ? -0.746 13.825 8.665 1.00 98.50 158 PHE A C 1
ATOM 1291 O O . PHE A 1 158 ? -1.272 14.438 7.737 1.00 98.50 158 PHE A O 1
ATOM 1298 N N . MET A 1 159 ? -1.421 12.964 9.434 1.00 98.31 159 MET A N 1
ATOM 1299 C CA . MET A 1 159 ? -2.804 12.551 9.171 1.00 98.31 159 MET A CA 1
ATOM 1300 C C . MET A 1 159 ? -3.763 13.744 9.118 1.00 98.31 159 MET A C 1
ATOM 1302 O O . MET A 1 159 ? -4.590 13.832 8.211 1.00 98.31 159 MET A O 1
ATOM 1306 N N . ALA A 1 160 ? -3.607 14.705 10.032 1.00 97.50 160 ALA A N 1
ATOM 1307 C CA . ALA A 1 160 ? -4.408 15.927 10.052 1.00 97.50 160 ALA A CA 1
ATOM 1308 C C . ALA A 1 160 ? -4.267 16.768 8.767 1.00 97.50 160 ALA A C 1
ATOM 1310 O O . ALA A 1 160 ? -5.213 17.446 8.373 1.00 97.50 160 ALA A O 1
ATOM 1311 N N . ARG A 1 161 ? -3.106 16.721 8.098 1.00 97.50 161 ARG A N 1
ATOM 1312 C CA . ARG A 1 161 ? -2.845 17.440 6.837 1.00 97.50 161 ARG A CA 1
ATOM 1313 C C . ARG A 1 161 ? -3.175 16.619 5.586 1.00 97.50 161 ARG A C 1
ATOM 1315 O O . ARG A 1 161 ? -3.422 17.211 4.540 1.00 97.50 161 ARG A O 1
ATOM 1322 N N . HIS A 1 162 ? -3.211 15.291 5.702 1.00 97.19 162 HIS A N 1
ATOM 1323 C CA . HIS A 1 162 ? -3.279 14.348 4.578 1.00 97.19 162 HIS A CA 1
ATOM 1324 C C . HIS A 1 162 ? -4.567 13.515 4.565 1.00 97.19 162 HIS A C 1
ATOM 1326 O O . HIS A 1 162 ? -4.565 12.343 4.202 1.00 97.19 162 HIS A O 1
ATOM 1332 N N . GLY A 1 163 ? -5.688 14.134 4.944 1.00 93.56 163 GLY A N 1
ATOM 1333 C CA . GLY A 1 163 ? -7.015 13.602 4.631 1.00 93.56 163 GLY A CA 1
ATOM 1334 C C . GLY A 1 163 ? -7.708 12.795 5.721 1.00 93.56 163 GLY A C 1
ATOM 1335 O O . GLY A 1 163 ? -8.718 12.170 5.402 1.00 93.56 163 GLY A O 1
ATOM 1336 N N . LEU A 1 164 ? -7.235 12.829 6.977 1.00 97.50 164 LEU A N 1
ATOM 1337 C CA . LEU A 1 164 ? -7.929 12.186 8.100 1.00 97.50 164 LEU A CA 1
ATOM 1338 C C . LEU A 1 164 ? -9.415 12.569 8.118 1.00 97.50 164 LEU A C 1
ATOM 1340 O O . LEU A 1 164 ? -9.779 13.724 8.355 1.00 97.50 164 LEU A O 1
ATOM 1344 N N . SER A 1 165 ? -10.278 11.588 7.868 1.00 97.25 165 SER A N 1
ATOM 1345 C CA . SER A 1 165 ? -11.702 11.833 7.692 1.00 97.25 165 SER A CA 1
ATOM 1346 C C . SER A 1 165 ? -12.462 11.777 9.023 1.00 97.25 165 SER A C 1
ATOM 1348 O O . SER A 1 165 ? -12.106 11.003 9.920 1.00 97.25 165 SER A O 1
ATOM 1350 N N . PRO A 1 166 ? -13.577 12.524 9.166 1.00 96.69 166 PRO A N 1
ATOM 1351 C CA . PRO A 1 166 ? -14.462 12.398 10.325 1.00 96.69 166 PRO A CA 1
ATOM 1352 C C . PRO A 1 166 ? -14.960 10.968 10.555 1.00 96.69 166 PRO A C 1
ATOM 1354 O O . PRO A 1 166 ? -15.086 10.534 11.698 1.00 96.69 166 PRO A O 1
ATOM 1357 N N . SER A 1 167 ? -15.191 10.207 9.480 1.00 96.19 167 SER A N 1
ATOM 1358 C CA . SER A 1 167 ? -15.556 8.790 9.556 1.00 96.19 167 SER A CA 1
ATOM 1359 C C . SER A 1 167 ? -14.460 7.930 10.177 1.00 96.19 167 SER A C 1
ATOM 1361 O O . SER A 1 167 ? -14.772 7.060 10.990 1.00 96.19 167 SER A O 1
ATOM 1363 N N . THR A 1 168 ? -13.194 8.168 9.831 1.00 96.81 168 THR A N 1
ATOM 1364 C CA . THR A 1 168 ? -12.060 7.443 10.415 1.00 96.81 168 THR A CA 1
ATOM 1365 C C . THR A 1 168 ? -11.866 7.827 11.876 1.00 96.81 168 THR A C 1
ATOM 1367 O O . THR A 1 168 ? -11.738 6.940 12.716 1.00 96.81 168 THR A O 1
ATOM 1370 N N . MET A 1 169 ? -11.950 9.119 12.217 1.00 96.75 169 MET A N 1
ATOM 1371 C CA . MET A 1 169 ? -11.895 9.573 13.615 1.00 96.75 169 MET A CA 1
ATOM 1372 C C . MET A 1 169 ? -12.994 8.933 14.470 1.00 96.75 169 MET A C 1
ATOM 1374 O O . MET A 1 169 ? -12.716 8.456 15.571 1.00 96.75 169 MET A O 1
ATOM 1378 N N . ARG A 1 170 ? -14.228 8.864 13.951 1.00 96.44 170 ARG A N 1
ATOM 1379 C CA . ARG A 1 170 ? -15.343 8.201 14.636 1.00 96.44 170 ARG A CA 1
ATOM 1380 C C . ARG A 1 170 ? -15.074 6.712 14.840 1.00 96.44 170 ARG A C 1
ATOM 1382 O O . ARG A 1 170 ? -15.245 6.227 15.951 1.00 96.44 170 ARG A O 1
ATOM 1389 N N . ALA A 1 171 ? -14.599 6.012 13.807 1.00 94.50 171 ALA A N 1
ATOM 1390 C CA . ALA A 1 171 ? -14.270 4.590 13.898 1.00 94.50 171 ALA A CA 1
ATOM 1391 C C . ALA A 1 171 ? -13.164 4.315 14.934 1.00 94.50 171 ALA A C 1
ATOM 1393 O O . ALA A 1 171 ? -13.272 3.366 15.705 1.00 94.50 171 ALA A O 1
ATOM 1394 N N . ILE A 1 172 ? -12.134 5.167 14.997 1.00 94.00 172 ILE A N 1
ATOM 1395 C CA . ILE A 1 172 ? -11.079 5.089 16.020 1.00 94.00 172 ILE A CA 1
ATOM 1396 C C . ILE A 1 172 ? -11.675 5.279 17.419 1.00 94.00 172 ILE A C 1
ATOM 1398 O O . ILE A 1 172 ? -11.401 4.484 18.315 1.00 94.00 172 ILE A O 1
ATOM 1402 N N . ALA A 1 173 ? -12.503 6.307 17.616 1.00 94.19 173 ALA A N 1
ATOM 1403 C CA . ALA A 1 173 ? -13.118 6.585 18.911 1.00 94.19 173 ALA A CA 1
ATOM 1404 C C . ALA A 1 173 ? -14.040 5.443 19.373 1.00 94.19 173 ALA A C 1
ATOM 1406 O O . ALA A 1 173 ? -13.914 4.978 20.505 1.00 94.19 173 ALA A O 1
ATOM 1407 N N . GLU A 1 174 ? -14.920 4.952 18.494 1.00 93.19 174 GLU A N 1
ATOM 1408 C CA . GLU A 1 174 ? -15.808 3.810 18.757 1.00 93.19 174 GLU A CA 1
ATOM 1409 C C . GLU A 1 174 ? -15.007 2.559 19.141 1.00 93.19 174 GLU A C 1
ATOM 1411 O O . GLU A 1 174 ? -15.330 1.888 20.123 1.00 93.19 174 GLU A O 1
ATOM 1416 N N . GLN A 1 175 ? -13.926 2.282 18.409 1.00 91.31 175 GLN A N 1
ATOM 1417 C CA . GLN A 1 175 ? -13.035 1.160 18.681 1.00 91.31 175 GLN A CA 1
ATOM 1418 C C . GLN A 1 175 ? -12.370 1.282 20.060 1.00 91.31 175 GLN A C 1
ATOM 1420 O O . GLN A 1 175 ? -12.428 0.342 20.851 1.00 91.31 175 GLN A O 1
ATOM 1425 N N . LEU A 1 176 ? -11.778 2.437 20.384 1.00 91.75 176 LEU A N 1
ATOM 1426 C CA . LEU A 1 176 ? -11.105 2.662 21.670 1.00 91.75 176 LEU A CA 1
ATOM 1427 C C . LEU A 1 176 ? -12.074 2.593 22.857 1.00 91.75 176 LEU A C 1
ATOM 1429 O O . LEU A 1 176 ? -11.736 2.031 23.900 1.00 91.75 176 LEU A O 1
ATOM 1433 N N . VAL A 1 177 ? -13.285 3.136 22.704 1.00 91.94 177 VAL A N 1
ATOM 1434 C CA . VAL A 1 177 ? -14.338 3.041 23.723 1.00 91.94 177 VAL A CA 1
ATOM 1435 C C . VAL A 1 177 ? -14.762 1.586 23.912 1.00 91.94 177 VAL A C 1
ATOM 1437 O O . VAL A 1 177 ? -14.802 1.111 25.046 1.00 91.94 177 VAL A O 1
ATOM 1440 N N . SER A 1 178 ? -15.012 0.853 22.823 1.00 90.44 178 SER A N 1
ATOM 1441 C CA . SER A 1 178 ? -15.373 -0.567 22.881 1.00 90.44 178 SER A CA 1
ATOM 1442 C C . SER A 1 178 ? -14.295 -1.399 23.575 1.00 90.44 178 SER A C 1
ATOM 1444 O O . SER A 1 178 ? -14.615 -2.198 24.455 1.00 90.44 178 SER A O 1
ATOM 1446 N N . GLU A 1 179 ? -13.023 -1.206 23.223 1.00 91.06 179 GLU A N 1
ATOM 1447 C CA . GLU A 1 179 ? -11.902 -1.914 23.851 1.00 91.06 179 GLU A CA 1
ATOM 1448 C C . GLU A 1 179 ? -11.804 -1.604 25.347 1.00 91.06 179 GLU A C 1
ATOM 1450 O O . GLU A 1 179 ? -11.587 -2.509 26.150 1.00 91.06 179 GLU A O 1
ATOM 1455 N N . ARG A 1 180 ? -12.004 -0.340 25.739 1.00 90.38 180 ARG A N 1
ATOM 1456 C CA . ARG A 1 180 ? -11.941 0.077 27.145 1.00 90.38 180 ARG A CA 1
ATOM 1457 C C . ARG A 1 180 ? -13.103 -0.463 27.978 1.00 90.38 180 ARG A C 1
ATOM 1459 O O . ARG A 1 180 ? -12.898 -0.777 29.145 1.00 90.38 180 ARG A O 1
ATOM 1466 N N . LEU A 1 181 ? -14.303 -0.543 27.404 1.00 91.62 181 LEU A N 1
ATOM 1467 C CA . LEU A 1 181 ? -15.502 -1.003 28.110 1.00 91.62 181 LEU A CA 1
ATOM 1468 C C . LEU A 1 181 ? -15.604 -2.528 28.179 1.00 91.62 181 LEU A C 1
ATOM 1470 O O . LEU A 1 181 ? -16.058 -3.061 29.185 1.00 91.62 181 LEU A O 1
ATOM 1474 N N . THR A 1 182 ? -15.212 -3.228 27.113 1.00 89.62 182 THR A N 1
ATOM 1475 C CA . THR A 1 182 ? -15.447 -4.678 26.984 1.00 89.62 182 THR A CA 1
ATOM 1476 C C . THR A 1 182 ? -14.184 -5.521 27.131 1.00 89.62 182 THR A C 1
ATOM 1478 O O . THR A 1 182 ? -14.284 -6.725 27.334 1.00 89.62 182 THR A O 1
ATOM 1481 N N . GLY A 1 183 ? -12.995 -4.931 26.967 1.00 82.44 183 GLY A N 1
ATOM 1482 C CA . GLY A 1 183 ? -11.738 -5.675 26.831 1.00 82.44 183 GLY A CA 1
ATOM 1483 C C . GLY A 1 183 ? -11.606 -6.456 25.514 1.00 82.44 183 GLY A C 1
ATOM 1484 O O . GLY A 1 183 ? -10.556 -7.041 25.253 1.00 82.44 183 GLY A O 1
ATOM 1485 N N . LEU A 1 184 ? -12.640 -6.452 24.665 1.00 79.19 184 LEU A N 1
ATOM 1486 C CA . LEU A 1 184 ? -12.704 -7.174 23.397 1.00 79.19 184 LEU A CA 1
ATOM 1487 C C . LEU A 1 184 ? -12.502 -6.229 22.207 1.00 79.19 184 LEU A C 1
ATOM 1489 O O . LEU A 1 184 ? -12.640 -5.011 22.305 1.00 79.19 184 LEU A O 1
ATOM 1493 N N . GLY A 1 185 ? -12.208 -6.812 21.044 1.00 78.50 185 GLY A N 1
ATOM 1494 C CA . GLY A 1 185 ? -12.218 -6.089 19.772 1.00 78.50 185 GLY A CA 1
ATOM 1495 C C . GLY A 1 185 ? -10.859 -5.628 19.262 1.00 78.50 185 GLY A C 1
ATOM 1496 O O . GLY A 1 185 ? -10.827 -5.116 18.151 1.00 78.50 185 GLY A O 1
ATOM 1497 N N . ARG A 1 186 ? -9.748 -5.866 19.977 1.00 82.12 186 ARG A N 1
ATOM 1498 C CA . ARG A 1 186 ? -8.385 -5.514 19.514 1.00 82.12 186 ARG A CA 1
ATOM 1499 C C . ARG A 1 186 ? -8.071 -5.998 18.093 1.00 82.12 186 ARG A C 1
ATOM 1501 O O . ARG A 1 186 ? -7.388 -5.295 17.359 1.00 82.12 186 ARG A O 1
ATOM 1508 N N . TRP A 1 187 ? -8.626 -7.140 17.682 1.00 82.75 187 TRP A N 1
ATOM 1509 C CA . TRP A 1 187 ? -8.507 -7.670 16.319 1.00 82.75 187 TRP A CA 1
ATOM 1510 C C . TRP A 1 187 ? -8.976 -6.671 15.243 1.00 82.75 187 TRP A C 1
ATOM 1512 O O . TRP A 1 187 ? -8.400 -6.592 14.166 1.00 82.75 187 TRP A O 1
ATOM 1522 N N . LYS A 1 188 ? -9.963 -5.817 15.539 1.00 85.38 188 LYS A N 1
ATOM 1523 C CA . LYS A 1 188 ? -10.479 -4.814 14.594 1.00 85.38 188 LYS A CA 1
ATOM 1524 C C . LYS A 1 188 ? -9.482 -3.694 14.293 1.00 85.38 188 LYS A C 1
ATOM 1526 O O . LYS A 1 188 ? -9.703 -2.955 13.335 1.00 85.38 188 LYS A O 1
ATOM 1531 N N . ARG A 1 189 ? -8.386 -3.549 15.050 1.00 87.56 189 ARG A N 1
ATOM 1532 C CA . ARG A 1 189 ? -7.371 -2.509 14.805 1.00 87.56 189 ARG A CA 1
ATOM 1533 C C . ARG A 1 189 ? -6.760 -2.593 13.403 1.00 87.56 189 ARG A C 1
ATOM 1535 O O . ARG A 1 189 ? -6.499 -1.545 12.820 1.00 87.56 189 ARG A O 1
ATOM 1542 N N . ALA A 1 190 ? -6.645 -3.787 12.816 1.00 86.69 190 ALA A N 1
ATOM 1543 C CA . ALA A 1 190 ? -6.210 -3.940 11.424 1.00 86.69 190 ALA A CA 1
ATOM 1544 C C . ALA A 1 190 ? -7.116 -3.171 10.437 1.00 86.69 190 ALA A C 1
ATOM 1546 O O . ALA A 1 190 ? -6.629 -2.536 9.508 1.00 86.69 190 ALA A O 1
ATOM 1547 N N . THR A 1 191 ? -8.428 -3.110 10.697 1.00 89.62 191 THR A N 1
ATOM 1548 C CA . THR A 1 191 ? -9.367 -2.333 9.860 1.00 89.62 191 THR A CA 1
ATOM 1549 C C . THR A 1 191 ? -9.234 -0.819 10.041 1.00 89.62 191 THR A C 1
ATOM 1551 O O . THR A 1 191 ? -9.580 -0.054 9.142 1.00 89.62 191 THR A O 1
ATOM 1554 N N . ILE A 1 192 ? -8.736 -0.358 11.194 1.00 92.81 192 ILE A N 1
ATOM 1555 C CA . ILE A 1 192 ? -8.439 1.063 11.422 1.00 92.81 192 ILE A CA 1
ATOM 1556 C C . ILE A 1 192 ? -7.229 1.483 10.589 1.00 92.81 192 ILE A C 1
ATOM 1558 O O . ILE A 1 192 ? -7.239 2.572 10.016 1.00 92.81 192 ILE A O 1
ATOM 1562 N N . LEU A 1 193 ? -6.223 0.614 10.481 1.00 92.94 193 LEU A N 1
ATOM 1563 C CA . LEU A 1 193 ? -5.058 0.861 9.641 1.00 92.94 193 LEU A CA 1
ATOM 1564 C C . LEU A 1 193 ? -5.452 1.026 8.164 1.00 92.94 193 LEU A C 1
ATOM 1566 O O . LEU A 1 193 ? -5.058 2.015 7.550 1.00 92.94 193 LEU A O 1
ATOM 1570 N N . ASP A 1 194 ? -6.310 0.147 7.633 1.00 93.69 194 ASP A N 1
ATOM 1571 C CA . ASP A 1 194 ? -6.844 0.293 6.269 1.00 93.69 194 ASP A CA 1
ATOM 1572 C C . ASP A 1 194 ? -7.590 1.619 6.075 1.00 93.69 194 ASP A C 1
ATOM 1574 O O . ASP A 1 194 ? -7.449 2.266 5.041 1.00 93.69 194 ASP A O 1
ATOM 1578 N N . LYS A 1 195 ? -8.387 2.051 7.065 1.00 95.88 195 LYS A N 1
ATOM 1579 C CA . LYS A 1 195 ? -9.111 3.333 7.000 1.00 95.88 195 LYS A CA 1
ATOM 1580 C C . LYS A 1 195 ? -8.161 4.525 6.954 1.00 95.88 195 LYS A C 1
ATOM 1582 O O . LYS A 1 195 ? -8.365 5.429 6.149 1.00 95.88 195 LYS A O 1
ATOM 1587 N N . LEU A 1 196 ? -7.129 4.516 7.795 1.00 97.25 196 LEU A N 1
ATOM 1588 C CA . LEU A 1 196 ? -6.095 5.550 7.807 1.00 97.25 196 LEU A CA 1
ATOM 1589 C C . LEU A 1 196 ? -5.346 5.589 6.468 1.00 97.25 196 LEU A C 1
ATOM 1591 O O . LEU A 1 196 ? -5.192 6.664 5.894 1.00 97.25 196 LEU A O 1
ATOM 1595 N N . GLN A 1 197 ? -4.941 4.433 5.935 1.00 97.75 197 GLN A N 1
ATOM 1596 C CA . GLN A 1 197 ? -4.282 4.361 4.630 1.00 97.75 197 GLN A CA 1
ATOM 1597 C C . GLN A 1 197 ? -5.210 4.805 3.495 1.00 97.75 197 GLN A C 1
ATOM 1599 O O . GLN A 1 197 ? -4.769 5.499 2.584 1.00 97.75 197 GLN A O 1
ATOM 1604 N N . PHE A 1 198 ? -6.500 4.464 3.552 1.00 98.06 198 PHE A N 1
ATOM 1605 C CA . PHE A 1 198 ? -7.478 4.893 2.555 1.00 98.06 198 PHE A CA 1
ATOM 1606 C C . PHE A 1 198 ? -7.708 6.410 2.569 1.00 98.06 198 PHE A C 1
ATOM 1608 O O . PHE A 1 198 ? -7.855 7.015 1.507 1.00 98.06 198 PHE A O 1
ATOM 1615 N N . ASP A 1 199 ? -7.698 7.043 3.744 1.00 98.50 199 ASP A N 1
ATOM 1616 C CA . ASP A 1 199 ? -7.756 8.504 3.864 1.00 98.50 199 ASP A CA 1
ATOM 1617 C C . ASP A 1 199 ? -6.547 9.165 3.173 1.00 98.50 199 ASP A C 1
ATOM 1619 O O . ASP A 1 199 ? -6.728 10.075 2.358 1.00 98.50 199 ASP A O 1
ATOM 1623 N N . VAL A 1 200 ? -5.333 8.647 3.410 1.00 98.50 200 VAL A N 1
ATOM 1624 C CA . VAL A 1 200 ? -4.102 9.103 2.733 1.00 98.50 200 VAL A CA 1
ATOM 1625 C C . VAL A 1 200 ? -4.187 8.866 1.226 1.00 98.50 200 VAL A C 1
ATOM 1627 O O . VAL A 1 200 ? -3.907 9.771 0.437 1.00 98.50 200 VAL A O 1
ATOM 1630 N N . PHE A 1 201 ? -4.629 7.674 0.815 1.00 98.69 201 PHE A N 1
ATOM 1631 C CA . PHE A 1 201 ? -4.808 7.322 -0.589 1.00 98.69 201 PHE A CA 1
ATOM 1632 C C . PHE A 1 201 ? -5.736 8.309 -1.289 1.00 98.69 201 PHE A C 1
ATOM 1634 O O . PHE A 1 201 ? -5.392 8.854 -2.337 1.00 98.69 201 PHE A O 1
ATOM 1641 N N . LYS A 1 202 ? -6.909 8.554 -0.697 1.00 98.50 202 LYS A N 1
ATOM 1642 C CA . LYS A 1 202 ? -7.929 9.441 -1.248 1.00 98.50 202 LYS A CA 1
ATOM 1643 C C . LYS A 1 202 ? -7.410 10.868 -1.365 1.00 98.50 202 LYS A C 1
ATOM 1645 O O . LYS A 1 202 ? -7.656 11.504 -2.387 1.00 98.50 202 LYS A O 1
ATOM 1650 N N . TRP A 1 203 ? -6.695 11.361 -0.356 1.00 98.44 203 TRP A N 1
ATOM 1651 C CA . TRP A 1 203 ? -6.121 12.702 -0.380 1.00 98.44 203 TRP A CA 1
ATOM 1652 C C . TRP A 1 203 ? -5.130 12.877 -1.536 1.00 98.44 203 TRP A C 1
ATOM 1654 O O . TRP A 1 203 ? -5.284 13.805 -2.332 1.00 98.44 203 TRP A O 1
ATOM 1664 N N . TYR A 1 204 ? -4.182 11.947 -1.697 1.00 98.31 204 TYR A N 1
ATOM 1665 C CA . TYR A 1 204 ? -3.202 11.992 -2.790 1.00 98.31 204 TYR A CA 1
ATOM 1666 C C . TYR A 1 204 ? -3.870 11.819 -4.151 1.00 98.31 204 TYR A C 1
ATOM 1668 O O . TYR A 1 204 ? -3.583 12.565 -5.084 1.00 98.31 204 TYR A O 1
ATOM 1676 N N . TRP A 1 205 ? -4.822 10.894 -4.264 1.00 98.44 205 TRP A N 1
ATOM 1677 C CA . TRP A 1 205 ? -5.563 10.678 -5.502 1.00 98.44 205 TRP A CA 1
ATOM 1678 C C . TRP A 1 205 ? -6.328 11.936 -5.948 1.00 98.44 205 TRP A C 1
ATOM 1680 O O . TRP A 1 205 ? -6.329 12.281 -7.131 1.00 98.44 205 TRP A O 1
ATOM 1690 N N . GLN A 1 206 ? -6.941 12.660 -5.005 1.00 97.56 206 GLN A N 1
ATOM 1691 C CA . GLN A 1 206 ? -7.649 13.912 -5.284 1.00 97.56 206 GLN A CA 1
ATOM 1692 C C . GLN A 1 206 ? -6.700 15.069 -5.623 1.00 97.56 206 GLN A C 1
ATOM 1694 O O . GLN A 1 206 ? -7.012 15.846 -6.530 1.00 97.56 206 GLN A O 1
ATOM 1699 N N . ARG A 1 207 ? -5.569 15.184 -4.910 1.00 96.88 207 ARG A N 1
ATOM 1700 C CA . ARG A 1 207 ? -4.576 16.256 -5.088 1.00 96.88 207 ARG A CA 1
ATOM 1701 C C . ARG A 1 207 ? -3.789 16.097 -6.387 1.00 96.88 207 ARG A C 1
ATOM 1703 O O . ARG A 1 207 ? -3.731 17.031 -7.178 1.00 96.88 207 ARG A O 1
ATOM 1710 N N . GLU A 1 208 ? -3.224 14.915 -6.612 1.00 96.06 208 GLU A N 1
ATOM 1711 C CA . GLU A 1 208 ? -2.276 14.654 -7.703 1.00 96.06 208 GLU A CA 1
ATOM 1712 C C . GLU A 1 208 ? -2.955 14.255 -9.016 1.00 96.06 208 GLU A C 1
ATOM 1714 O O . GLU A 1 208 ? -2.341 14.333 -10.079 1.00 96.06 208 GLU A O 1
ATOM 1719 N N . ARG A 1 209 ? -4.221 13.812 -8.960 1.00 97.25 209 ARG A N 1
ATOM 1720 C CA . ARG A 1 209 ? -4.977 13.291 -10.116 1.00 97.25 209 ARG A CA 1
ATOM 1721 C C . ARG A 1 209 ? -4.150 12.307 -10.965 1.00 97.25 209 ARG A C 1
ATOM 1723 O O . ARG A 1 209 ? -3.993 12.506 -12.174 1.00 97.25 209 ARG A O 1
ATOM 1730 N N . PRO A 1 210 ? -3.612 11.244 -10.346 1.00 98.06 210 PRO A N 1
ATOM 1731 C CA . PRO A 1 210 ? -2.724 10.310 -11.018 1.00 98.06 210 PRO A CA 1
ATOM 1732 C C . PRO A 1 210 ? -3.439 9.590 -12.170 1.00 98.06 210 PRO A C 1
ATOM 1734 O O . PRO A 1 210 ? -4.635 9.281 -12.114 1.00 98.06 210 PRO A O 1
ATOM 1737 N N . LYS A 1 211 ? -2.693 9.272 -13.230 1.00 98.06 211 LYS A N 1
ATOM 1738 C CA . LYS A 1 211 ? -3.200 8.475 -14.352 1.00 98.06 211 LYS A CA 1
ATOM 1739 C C . LYS A 1 211 ? -3.406 7.018 -13.942 1.00 98.06 211 LYS A C 1
ATOM 1741 O O . LYS A 1 211 ? -4.345 6.374 -14.420 1.00 98.06 211 LYS A O 1
ATOM 1746 N N . PHE A 1 212 ? -2.575 6.531 -13.027 1.00 98.44 212 PHE A N 1
ATOM 1747 C CA . PHE A 1 212 ? -2.647 5.195 -12.455 1.00 98.44 212 PHE A CA 1
ATOM 1748 C C . PHE A 1 212 ? -2.378 5.227 -10.955 1.00 98.44 212 PHE A C 1
ATOM 1750 O O . PHE A 1 212 ? -1.527 5.980 -10.481 1.00 98.44 212 PHE A O 1
ATOM 1757 N N . SER A 1 213 ? -3.109 4.412 -10.207 1.00 98.62 213 SER A N 1
ATOM 1758 C CA . SER A 1 213 ? -2.878 4.247 -8.781 1.00 98.62 213 SER A CA 1
ATOM 1759 C C . SER A 1 213 ? -3.087 2.816 -8.352 1.00 98.62 213 SER A C 1
ATOM 1761 O O . SER A 1 213 ? -3.983 2.156 -8.877 1.00 98.62 213 SER A O 1
ATOM 1763 N N . THR A 1 214 ? -2.331 2.395 -7.349 1.00 98.62 214 THR A N 1
ATOM 1764 C CA . THR A 1 214 ? -2.584 1.161 -6.611 1.00 98.62 214 THR A CA 1
ATOM 1765 C C . THR A 1 214 ? -3.041 1.498 -5.197 1.00 98.62 214 THR A C 1
ATOM 1767 O O . THR A 1 214 ? -2.625 2.503 -4.617 1.00 98.62 214 THR A O 1
ATOM 1770 N N . PHE A 1 215 ? -3.928 0.678 -4.647 1.00 98.31 215 PHE A N 1
ATOM 1771 C CA . PHE A 1 215 ? -4.283 0.698 -3.234 1.00 98.31 215 PHE A CA 1
ATOM 1772 C C . PHE A 1 215 ? -4.277 -0.728 -2.712 1.00 98.31 215 PHE A C 1
ATOM 1774 O O . PHE A 1 215 ? -5.136 -1.524 -3.093 1.00 98.31 215 PHE A O 1
ATOM 1781 N N . PHE A 1 216 ? -3.333 -1.025 -1.830 1.00 97.38 216 PHE A N 1
ATOM 1782 C CA . PHE A 1 216 ? -3.157 -2.348 -1.255 1.00 97.38 216 PHE A CA 1
ATOM 1783 C C . PHE A 1 216 ? -3.738 -2.446 0.149 1.00 97.38 216 PHE A C 1
ATOM 1785 O O . PHE A 1 216 ? -3.505 -1.582 0.993 1.00 97.38 216 PHE A O 1
ATOM 1792 N N . SER A 1 217 ? -4.474 -3.521 0.416 1.00 95.12 217 SER A N 1
ATOM 1793 C CA . SER A 1 217 ? -5.002 -3.848 1.737 1.00 95.12 217 SER A CA 1
ATOM 1794 C C . SER A 1 217 ? -4.655 -5.284 2.106 1.00 95.12 217 SER A C 1
ATOM 1796 O O . SER A 1 217 ? -4.919 -6.225 1.356 1.00 95.12 217 SER A O 1
ATOM 1798 N N . ASN A 1 218 ? -4.084 -5.441 3.301 1.00 93.06 218 ASN A N 1
ATOM 1799 C CA . ASN A 1 218 ? -3.656 -6.730 3.841 1.00 93.06 218 ASN A CA 1
ATOM 1800 C C . ASN A 1 218 ? -4.572 -7.265 4.947 1.00 93.06 218 ASN A C 1
ATOM 1802 O O . ASN A 1 218 ? -4.300 -8.321 5.512 1.00 93.06 218 ASN A O 1
ATOM 1806 N N . SER A 1 219 ? -5.623 -6.540 5.333 1.00 90.75 219 SER A N 1
ATOM 1807 C CA . SER A 1 219 ? -6.443 -6.962 6.473 1.00 90.75 219 SER A CA 1
ATOM 1808 C C . SER A 1 219 ? -7.140 -8.299 6.236 1.00 90.75 219 SER A C 1
ATOM 1810 O O . SER A 1 219 ? -7.295 -9.064 7.183 1.00 90.75 219 SER A O 1
ATOM 1812 N N . THR A 1 220 ? -7.494 -8.622 4.988 1.00 89.19 220 THR A N 1
ATOM 1813 C CA . THR A 1 220 ? -8.044 -9.933 4.610 1.00 89.19 220 THR A CA 1
ATOM 1814 C C . THR A 1 220 ? -7.077 -11.061 4.950 1.00 89.19 220 THR A C 1
ATOM 1816 O O . THR A 1 220 ? -7.428 -11.925 5.753 1.00 89.19 220 THR A O 1
ATOM 1819 N N . ALA A 1 221 ? -5.841 -10.986 4.449 1.00 91.12 221 ALA A N 1
ATOM 1820 C CA . ALA A 1 221 ? -4.773 -11.919 4.796 1.00 91.12 221 ALA A CA 1
ATOM 1821 C C . ALA A 1 221 ? -4.542 -11.981 6.315 1.00 91.12 221 ALA A C 1
ATOM 1823 O O . ALA A 1 221 ? -4.545 -13.054 6.910 1.00 91.12 221 ALA A O 1
ATOM 1824 N N . HIS A 1 222 ? -4.429 -10.827 6.980 1.00 89.62 222 HIS A N 1
ATOM 1825 C CA . HIS A 1 222 ? -4.218 -10.760 8.429 1.00 89.62 222 HIS A CA 1
ATOM 1826 C C . HIS A 1 222 ? -5.292 -11.519 9.224 1.00 89.62 222 HIS A C 1
ATOM 1828 O O . HIS A 1 222 ? -4.960 -12.251 10.153 1.00 89.62 222 HIS A O 1
ATOM 1834 N N . PHE A 1 223 ? -6.570 -11.381 8.858 1.00 88.69 223 PHE A N 1
ATOM 1835 C CA . PHE A 1 223 ? -7.647 -12.121 9.516 1.00 88.69 223 PHE A CA 1
ATOM 1836 C C . PHE A 1 223 ? -7.667 -13.606 9.168 1.00 88.69 223 PHE A C 1
ATOM 1838 O O . PHE A 1 223 ? -8.100 -14.396 10.000 1.00 88.69 223 PHE A O 1
ATOM 1845 N N . GLN A 1 224 ? -7.199 -13.989 7.981 1.00 88.25 224 GLN A N 1
ATOM 1846 C CA . GLN A 1 224 ? -7.086 -15.391 7.581 1.00 88.25 224 GLN A CA 1
ATOM 1847 C C . GLN A 1 224 ? -5.961 -16.126 8.325 1.00 88.25 224 GLN A C 1
ATOM 1849 O O . GLN A 1 224 ? -6.109 -17.313 8.569 1.00 88.25 224 GLN A O 1
ATOM 1854 N N . HIS A 1 225 ? -4.888 -15.432 8.721 1.00 84.94 225 HIS A N 1
ATOM 1855 C CA . HIS A 1 225 ? -3.761 -16.015 9.472 1.00 84.94 225 HIS A CA 1
ATOM 1856 C C . HIS A 1 225 ? -3.965 -16.049 10.996 1.00 84.94 225 HIS A C 1
ATOM 1858 O O . HIS A 1 225 ? -3.228 -16.727 11.706 1.00 84.94 225 HIS A O 1
ATOM 1864 N N . LEU A 1 226 ? -4.923 -15.281 11.525 1.00 75.50 226 LEU A N 1
ATOM 1865 C CA . LEU A 1 226 ? -5.202 -15.200 12.968 1.00 75.50 226 LEU A CA 1
ATOM 1866 C C . LEU A 1 226 ? -6.048 -16.366 13.514 1.00 75.50 226 LEU A C 1
ATOM 1868 O O . LEU A 1 226 ? -6.279 -16.417 14.726 1.00 75.50 226 LEU A O 1
ATOM 1872 N N . TYR A 1 227 ? -6.512 -17.270 12.649 1.00 53.62 227 TYR A N 1
ATOM 1873 C CA . TYR A 1 227 ? -7.388 -18.400 12.969 1.00 53.62 227 TYR A CA 1
ATOM 1874 C C . TYR A 1 227 ? -6.949 -19.662 12.229 1.00 53.62 227 TYR A C 1
ATOM 1876 O O . TYR A 1 227 ? -7.295 -20.755 12.731 1.00 53.62 227 TYR A O 1
#

Sequence (227 aa):
MILIEYNELCPPLMERFIAQGHLPNFRRFREQSQVYVTEAAERYPHLDPWIQWVTVHAGVDFDAHGIEHLNEGHKLKQKYLWDILSDANHPVWVCGSMSVTYDPSIRGAVLPDPWTTKVAPTPSELAPFFKFVQQNVLEYSNDKIPLSKLDYAQFVAFMARHGLSPSTMRAIAEQLVSERLTGLGRWKRATILDKLQFDVFKWYWQRERPKFSTFFSNSTAHFQHLY

Secondary structure (DSSP, 8-state):
-EEEEETT--HHHHHHHHHTTS-HHHHHHHHTS---PPPP---TTS--HHHHHHHHHH-S-HHHH---STT-GGG--SPPHHHHHHHTT--EEEES-TT----TT-SEEEE--TT--SS--BSGGGHHHHHHHHHHHSTTSS--PPPPHHHHHHHHHHHHHTT--HHHHHHHHHHHHHHHHHS--GGGHHHHHHHHHHHHHHHHHHHH--SEEEEEE-HHHHHHH--

Radius of gyration: 18.19 Å; chains: 1; bounding box: 42×42×48 Å

Foldseek 3Di:
DEAEAEPPDDVVVVVVCVVVVVCVVVVVVPVVDDDDDDDQPDDPPQPDRLQVLCCVFQVDHCVQQVDRDFLCLVVGPGAGPQQVCQVVVFEEAEFARGSDDHDPSGHYWHQHHLRNPPHATPPNLCRLVSVVRNCVVVVVPDDDDDQDPVSVVSNVVSLVVQQVDPVLVVVVVVQVVCCVVPVDDPLCVLVSNLVSSVRNVVSRCVVVVTPYYYHYGHSSVVVVVVD